Protein AF-A0A3D4YEH5-F1 (afdb_monomer)

Structure (mmCIF, N/CA/C/O backbone):
data_AF-A0A3D4YEH5-F1
#
_entry.id   AF-A0A3D4YEH5-F1
#
loop_
_atom_site.group_PDB
_atom_site.id
_atom_site.type_symbol
_atom_site.label_atom_id
_atom_site.label_alt_id
_atom_site.label_comp_id
_atom_site.label_asym_id
_atom_site.label_entity_id
_atom_site.label_seq_id
_atom_site.pdbx_PDB_ins_code
_atom_site.Cartn_x
_atom_site.Cartn_y
_atom_site.Cartn_z
_atom_site.occupancy
_atom_site.B_iso_or_equiv
_atom_site.auth_seq_id
_atom_site.auth_comp_id
_atom_site.auth_asym_id
_atom_site.auth_atom_id
_atom_site.pdbx_PDB_model_num
ATOM 1 N N . ARG A 1 1 ? -20.858 0.997 -14.321 1.00 49.03 1 ARG A N 1
ATOM 2 C CA . ARG A 1 1 ? -20.185 -0.091 -15.081 1.00 49.03 1 ARG A CA 1
ATOM 3 C C . ARG A 1 1 ? -19.427 0.372 -16.349 1.00 49.03 1 ARG A C 1
ATOM 5 O O . ARG A 1 1 ? -18.853 -0.476 -17.008 1.00 49.03 1 ARG A O 1
ATOM 12 N N . SER A 1 2 ? -19.334 1.675 -16.673 1.00 52.66 2 SER A N 1
ATOM 13 C CA . SER A 1 2 ? -18.785 2.151 -17.968 1.00 52.66 2 SER A CA 1
ATOM 14 C C . SER A 1 2 ? -17.309 2.621 -17.942 1.00 52.66 2 SER A C 1
ATOM 16 O O . SER A 1 2 ? -16.562 2.346 -18.875 1.00 52.66 2 SER A O 1
ATOM 18 N N . LYS A 1 3 ? -16.823 3.243 -16.856 1.00 37.41 3 LYS A N 1
ATOM 19 C CA . LYS A 1 3 ? -15.465 3.835 -16.835 1.00 37.41 3 LYS A CA 1
ATOM 20 C C . LYS A 1 3 ? -14.331 2.802 -16.775 1.00 37.41 3 LYS A C 1
ATOM 22 O O . LYS A 1 3 ? -13.405 2.871 -17.570 1.00 37.41 3 LYS A O 1
ATOM 27 N N . THR A 1 4 ? -14.437 1.803 -15.899 1.00 37.91 4 THR A N 1
ATOM 28 C CA . THR A 1 4 ? -13.394 0.780 -15.688 1.00 37.91 4 THR A CA 1
ATOM 29 C C . THR A 1 4 ? -13.179 -0.115 -16.911 1.00 37.91 4 THR A C 1
ATOM 31 O O . THR A 1 4 ? -12.054 -0.508 -17.200 1.00 37.91 4 THR A O 1
ATOM 34 N N . PHE A 1 5 ? -14.247 -0.412 -17.65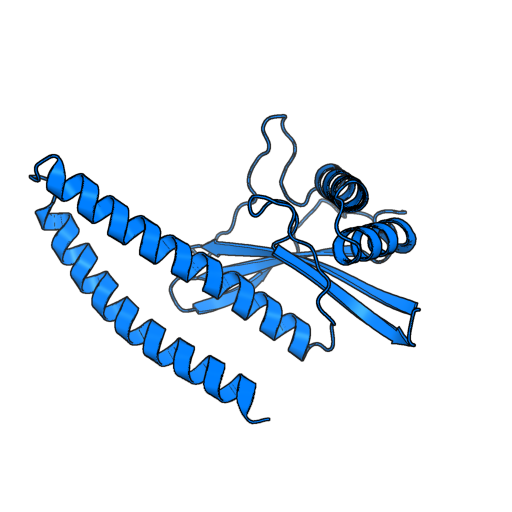8 1.00 35.16 5 PHE A N 1
ATOM 35 C CA . PHE A 1 5 ? -14.171 -1.240 -18.863 1.00 35.16 5 PHE A CA 1
ATOM 36 C C . PHE A 1 5 ? -13.429 -0.515 -19.995 1.00 35.16 5 PHE A C 1
ATOM 38 O O . PHE A 1 5 ? -12.584 -1.108 -20.662 1.00 35.16 5 PHE A O 1
ATOM 45 N N . ASN A 1 6 ? -13.662 0.794 -20.141 1.00 35.75 6 ASN A N 1
ATOM 46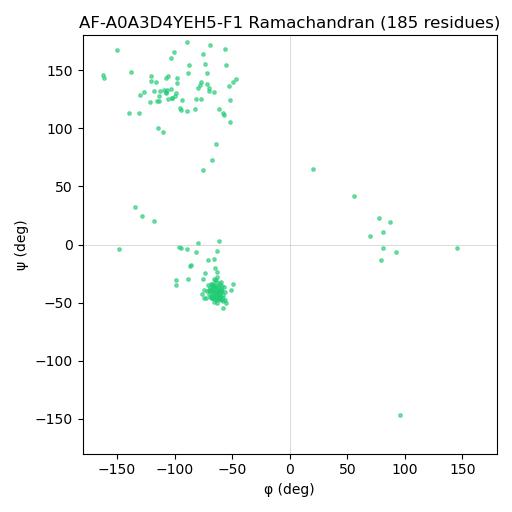 C CA . ASN A 1 6 ? -12.931 1.629 -21.095 1.00 35.75 6 ASN A CA 1
ATOM 47 C C . ASN A 1 6 ? -11.449 1.768 -20.723 1.00 35.75 6 ASN A C 1
ATOM 49 O O . ASN A 1 6 ? -10.597 1.714 -21.604 1.00 35.75 6 ASN A O 1
ATOM 53 N N . THR A 1 7 ? -11.113 1.859 -19.432 1.00 39.56 7 THR A N 1
ATOM 54 C CA . THR A 1 7 ? -9.711 1.860 -18.981 1.00 39.56 7 THR A CA 1
ATOM 55 C C . THR A 1 7 ? -8.994 0.560 -19.355 1.00 39.56 7 THR A C 1
ATOM 57 O O . THR A 1 7 ? -7.885 0.605 -19.877 1.00 39.56 7 THR A O 1
ATOM 60 N N . ILE A 1 8 ? -9.636 -0.597 -19.150 1.00 40.06 8 ILE A N 1
ATOM 61 C CA . ILE A 1 8 ? -9.060 -1.914 -19.473 1.00 40.06 8 ILE A CA 1
ATOM 62 C C . ILE A 1 8 ? -8.886 -2.086 -20.989 1.00 40.06 8 ILE A C 1
ATOM 64 O O . ILE A 1 8 ? -7.846 -2.566 -21.435 1.00 40.06 8 ILE A O 1
ATOM 68 N N . LYS A 1 9 ? -9.863 -1.650 -21.794 1.00 35.62 9 LYS A N 1
ATOM 69 C CA . LYS A 1 9 ? -9.790 -1.737 -23.261 1.00 35.62 9 LYS A CA 1
ATOM 70 C C . LYS A 1 9 ? -8.686 -0.840 -23.838 1.00 35.62 9 LYS A C 1
ATOM 72 O O . LYS A 1 9 ? -7.940 -1.277 -24.710 1.00 35.62 9 LYS A O 1
ATOM 77 N N . ASN A 1 10 ? -8.522 0.363 -23.285 1.00 41.12 10 ASN A N 1
ATOM 78 C CA . ASN A 1 10 ? -7.445 1.281 -23.665 1.00 41.12 10 ASN A CA 1
ATOM 79 C C . ASN A 1 10 ? -6.061 0.747 -23.263 1.00 41.12 10 ASN A C 1
ATOM 81 O O . ASN A 1 10 ? -5.103 0.908 -24.013 1.00 41.12 10 ASN A O 1
ATOM 85 N N . LEU A 1 11 ? -5.953 0.064 -22.118 1.00 40.66 11 LEU A N 1
ATOM 86 C CA . LEU A 1 11 ? -4.718 -0.613 -21.709 1.00 40.66 11 LEU A CA 1
ATOM 87 C C . LEU A 1 11 ? -4.361 -1.777 -22.648 1.00 40.66 11 LEU A C 1
ATOM 89 O O . LEU A 1 11 ? -3.181 -1.974 -22.921 1.00 40.66 11 LEU A O 1
ATOM 93 N N . HIS A 1 12 ? -5.356 -2.501 -23.175 1.00 37.31 12 HIS A N 1
ATOM 94 C CA . HIS A 1 12 ? -5.143 -3.611 -24.113 1.00 37.31 12 HIS A CA 1
ATOM 95 C C . HIS A 1 12 ? -4.603 -3.138 -25.473 1.00 37.31 12 HIS A C 1
ATOM 97 O O . HIS A 1 12 ? -3.610 -3.679 -25.942 1.00 37.31 12 HIS A O 1
ATOM 103 N N . HIS A 1 13 ? -5.180 -2.084 -26.066 1.00 36.62 13 HIS A N 1
ATOM 104 C CA . HIS A 1 13 ? -4.628 -1.480 -27.293 1.00 36.62 13 HIS A CA 1
ATOM 105 C C . HIS A 1 13 ? -3.205 -0.946 -27.074 1.00 36.62 13 HIS A C 1
ATOM 107 O O . HIS A 1 13 ? -2.315 -1.165 -27.888 1.00 36.62 13 HIS A O 1
ATOM 113 N N . CYS A 1 14 ? -2.954 -0.321 -25.920 1.00 40.03 14 CYS A N 1
ATOM 114 C CA . CYS A 1 14 ? -1.623 0.179 -25.584 1.00 40.03 14 CYS A CA 1
ATOM 115 C C . CYS A 1 14 ? -0.593 -0.962 -25.427 1.00 40.03 14 CYS A C 1
ATOM 117 O O . CYS A 1 14 ? 0.579 -0.785 -25.749 1.00 40.03 14 CYS A O 1
ATOM 119 N N . LEU A 1 15 ? -1.018 -2.147 -24.969 1.00 40.91 15 LEU A N 1
ATOM 120 C CA . LEU A 1 15 ? -0.179 -3.351 -24.885 1.00 40.91 15 LEU A CA 1
ATOM 121 C C . LEU A 1 15 ? 0.174 -3.930 -26.264 1.00 40.91 15 LEU A C 1
ATOM 123 O O . LEU A 1 15 ? 1.295 -4.410 -26.443 1.00 40.91 15 LEU A O 1
ATOM 127 N N . GLU A 1 16 ? -0.742 -3.882 -27.232 1.00 44.56 16 GLU A N 1
ATOM 128 C CA . GLU A 1 16 ? -0.479 -4.330 -28.607 1.00 44.56 16 GLU A CA 1
ATOM 129 C C . GLU A 1 16 ? 0.531 -3.414 -29.309 1.00 44.56 16 GLU A C 1
ATOM 131 O O . GLU A 1 16 ? 1.535 -3.903 -29.842 1.00 44.56 16 GLU A O 1
ATOM 136 N N . ASP A 1 17 ? 0.352 -2.095 -29.191 1.00 41.81 17 ASP A N 1
ATOM 137 C CA . ASP A 1 17 ? 1.290 -1.096 -29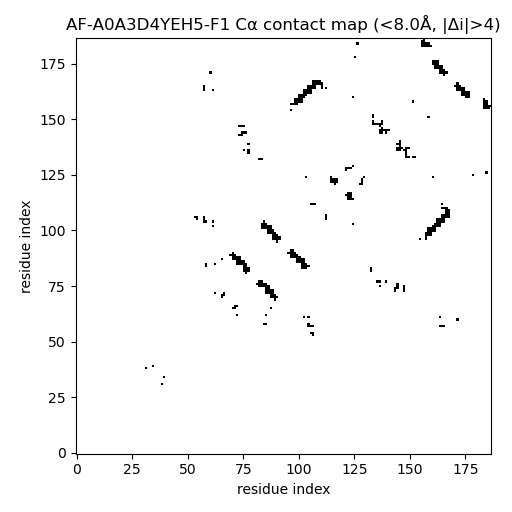.717 1.00 41.81 17 ASP A CA 1
ATOM 138 C C . ASP A 1 17 ? 2.693 -1.261 -29.111 1.00 41.81 17 ASP A C 1
ATOM 140 O O . ASP A 1 17 ? 3.709 -1.215 -29.810 1.00 41.81 17 ASP A O 1
ATOM 144 N N . LEU A 1 18 ? 2.771 -1.549 -27.808 1.00 45.41 18 LEU A N 1
ATOM 145 C CA . LEU A 1 18 ? 4.041 -1.739 -27.107 1.00 45.41 18 LEU A CA 1
ATOM 146 C C . LEU A 1 18 ? 4.713 -3.079 -27.389 1.00 45.41 18 LEU A C 1
ATOM 148 O O . LEU A 1 18 ? 5.940 -3.152 -27.365 1.00 45.41 18 LEU A O 1
ATOM 152 N N . ASN A 1 19 ? 3.958 -4.138 -27.675 1.00 50.06 19 ASN A N 1
ATOM 153 C CA . ASN A 1 19 ? 4.539 -5.392 -28.154 1.00 50.06 19 ASN A CA 1
ATOM 154 C C . ASN A 1 19 ? 5.119 -5.233 -29.563 1.00 50.06 19 ASN A C 1
ATOM 156 O O . ASN A 1 19 ? 6.164 -5.821 -29.869 1.00 50.06 19 ASN A O 1
ATOM 160 N N . CYS A 1 20 ? 4.491 -4.399 -30.393 1.00 45.69 20 CYS A N 1
ATOM 161 C CA . CYS A 1 20 ? 5.020 -4.018 -31.694 1.00 45.69 20 CYS A CA 1
ATOM 162 C C . CYS A 1 20 ? 6.311 -3.189 -31.543 1.00 45.69 20 CYS A C 1
ATOM 164 O O . CYS A 1 20 ? 7.331 -3.507 -32.163 1.00 45.69 20 CYS A O 1
ATOM 166 N N . ASP A 1 21 ? 6.329 -2.219 -30.624 1.00 47.69 21 ASP A N 1
ATOM 167 C CA . ASP A 1 21 ? 7.524 -1.431 -30.301 1.00 47.69 21 ASP A CA 1
ATOM 168 C C . ASP A 1 21 ? 8.631 -2.261 -29.641 1.00 47.69 21 ASP A C 1
ATOM 170 O O . ASP A 1 21 ? 9.804 -2.060 -29.938 1.00 47.69 21 ASP A O 1
ATOM 174 N N . ARG A 1 22 ? 8.305 -3.244 -28.797 1.00 46.03 22 ARG A N 1
ATOM 175 C CA . ARG A 1 22 ? 9.288 -4.145 -28.179 1.00 46.03 22 ARG A CA 1
ATOM 176 C C . ARG A 1 22 ? 10.006 -4.990 -29.227 1.00 46.03 22 ARG A C 1
ATOM 178 O O . ARG A 1 22 ? 11.228 -5.099 -29.164 1.00 46.03 22 ARG A O 1
ATOM 185 N N . LYS A 1 23 ? 9.286 -5.557 -30.203 1.00 49.88 23 LYS A N 1
ATOM 186 C CA . LYS A 1 23 ? 9.908 -6.283 -31.328 1.00 49.88 23 LYS A CA 1
ATOM 187 C C . LYS A 1 23 ? 10.808 -5.361 -32.154 1.00 49.88 23 LYS A C 1
ATOM 189 O O . LYS A 1 23 ? 11.907 -5.750 -32.534 1.00 49.88 23 LYS A O 1
ATOM 194 N N . ARG A 1 24 ? 10.376 -4.116 -32.357 1.00 48.75 24 ARG A N 1
ATOM 195 C CA . ARG A 1 24 ? 11.116 -3.092 -33.102 1.00 48.75 24 ARG A CA 1
ATOM 196 C C . ARG A 1 24 ? 12.356 -2.577 -32.357 1.00 48.75 24 ARG A C 1
ATOM 198 O O . ARG A 1 24 ? 13.368 -2.287 -32.985 1.00 48.75 24 ARG A O 1
ATOM 205 N N . VAL A 1 25 ? 12.296 -2.489 -31.030 1.00 43.78 25 VAL A N 1
ATOM 206 C CA . VAL A 1 25 ? 13.413 -2.101 -30.156 1.00 43.78 25 VAL A CA 1
ATOM 207 C C . VAL A 1 25 ? 14.406 -3.248 -29.999 1.00 43.78 25 VAL A C 1
ATOM 209 O O . VAL A 1 25 ? 15.598 -3.004 -30.112 1.00 43.78 25 VAL A O 1
ATOM 212 N N . LEU A 1 26 ? 13.956 -4.493 -29.821 1.00 43.78 26 LEU A N 1
ATOM 213 C CA . LEU A 1 26 ? 14.855 -5.654 -29.773 1.00 43.78 26 LEU A CA 1
ATOM 214 C C . LEU A 1 26 ? 15.590 -5.848 -31.107 1.00 43.78 26 LEU A C 1
ATOM 216 O O . LEU A 1 26 ? 16.804 -6.023 -31.094 1.00 43.78 26 LEU A O 1
ATOM 220 N N . GLY A 1 27 ? 14.901 -5.667 -32.241 1.00 44.38 27 GLY A N 1
ATOM 221 C CA . GLY A 1 27 ? 15.540 -5.638 -33.562 1.00 44.38 27 GLY A CA 1
ATOM 222 C C . GLY A 1 27 ? 16.498 -4.455 -33.778 1.00 44.38 27 GLY A C 1
ATOM 223 O O . GLY A 1 27 ? 17.369 -4.530 -34.634 1.00 44.38 27 GLY A O 1
ATOM 224 N N . ARG A 1 28 ? 16.385 -3.367 -32.998 1.00 39.66 28 ARG A N 1
ATOM 225 C CA . ARG A 1 28 ? 17.366 -2.261 -32.994 1.00 39.66 28 ARG A CA 1
ATOM 226 C C . ARG A 1 28 ? 18.516 -2.481 -32.016 1.00 39.66 28 ARG A C 1
ATOM 228 O O . ARG A 1 28 ? 19.609 -2.002 -32.281 1.00 39.66 28 ARG A O 1
ATOM 235 N N . ILE A 1 29 ? 18.309 -3.197 -30.911 1.00 41.03 29 ILE A N 1
ATOM 236 C CA . ILE A 1 29 ? 19.367 -3.465 -29.926 1.00 41.03 29 ILE A CA 1
ATOM 237 C C . ILE A 1 29 ? 20.451 -4.378 -30.520 1.00 41.03 29 ILE A C 1
ATOM 239 O O . ILE A 1 29 ? 21.626 -4.132 -30.259 1.00 41.03 29 ILE A O 1
ATOM 243 N N . GLU A 1 30 ? 20.101 -5.327 -31.397 1.00 41.09 30 GLU A N 1
ATOM 244 C CA . GLU A 1 30 ? 21.095 -6.095 -32.175 1.00 41.09 30 GLU A CA 1
ATOM 245 C C . GLU A 1 30 ? 21.927 -5.222 -33.132 1.00 41.09 30 GLU A C 1
ATOM 247 O O . GLU A 1 30 ? 23.068 -5.558 -33.432 1.00 41.09 30 GLU A O 1
ATOM 252 N N . VAL A 1 31 ? 21.412 -4.058 -33.545 1.00 42.06 31 VAL A N 1
ATOM 253 C CA . VAL A 1 31 ? 22.134 -3.080 -34.384 1.00 42.06 31 VAL A CA 1
ATOM 254 C C . VAL A 1 31 ? 22.980 -2.111 -33.536 1.00 42.06 31 VAL A C 1
ATOM 256 O O . VAL A 1 31 ? 23.917 -1.486 -34.032 1.00 42.06 31 VAL A O 1
ATOM 259 N N . CYS A 1 32 ? 22.703 -1.990 -32.233 1.00 38.97 32 CYS A N 1
ATOM 260 C CA . CYS A 1 32 ? 23.339 -1.006 -31.352 1.00 38.97 32 CYS A CA 1
ATOM 261 C C . CYS A 1 32 ? 24.633 -1.475 -30.670 1.00 38.97 32 CYS A C 1
ATOM 263 O O . CYS A 1 32 ? 25.292 -0.650 -30.031 1.00 38.97 32 CYS A O 1
ATOM 265 N N . THR A 1 33 ? 25.062 -2.729 -30.827 1.00 43.34 33 THR A N 1
ATOM 266 C CA . THR A 1 33 ? 26.366 -3.199 -30.312 1.00 43.34 33 THR A CA 1
ATOM 267 C C . THR A 1 33 ? 27.571 -2.495 -30.960 1.00 43.34 33 THR A C 1
ATOM 269 O O . THR A 1 33 ? 28.679 -2.623 -30.449 1.00 43.34 33 THR A O 1
ATOM 272 N N . ASN A 1 34 ? 27.342 -1.646 -31.977 1.00 47.81 34 ASN A N 1
ATOM 273 C CA . ASN A 1 34 ? 28.334 -0.780 -32.628 1.00 47.81 34 ASN A CA 1
ATOM 274 C C . ASN A 1 34 ? 28.058 0.744 -32.515 1.00 47.81 34 ASN A C 1
ATOM 276 O O . ASN A 1 34 ? 28.564 1.511 -33.330 1.00 47.81 34 ASN A O 1
ATOM 280 N N . THR A 1 35 ? 27.247 1.231 -31.561 1.00 50.19 35 THR A N 1
ATOM 281 C CA . THR A 1 35 ? 26.801 2.650 -31.570 1.00 50.19 35 THR A CA 1
ATOM 282 C C . THR A 1 35 ? 27.581 3.617 -30.665 1.00 50.19 35 THR A C 1
ATOM 284 O O . THR A 1 35 ? 27.993 3.291 -29.549 1.00 50.19 35 THR A O 1
ATOM 287 N N . THR A 1 36 ? 27.752 4.836 -31.189 1.00 56.06 36 THR A N 1
ATOM 288 C CA . THR A 1 36 ? 28.357 6.038 -30.591 1.00 56.06 36 THR A CA 1
ATOM 289 C C . THR A 1 36 ? 27.689 6.452 -29.266 1.00 56.06 36 THR A C 1
ATOM 291 O O . THR A 1 36 ? 26.620 5.953 -28.907 1.00 56.06 36 THR A O 1
ATOM 294 N N . GLN A 1 37 ? 28.305 7.379 -28.513 1.00 57.44 37 GLN A N 1
ATOM 295 C CA . GLN A 1 37 ? 27.753 7.914 -27.250 1.00 57.44 37 GLN A CA 1
ATOM 296 C C . GLN A 1 37 ? 26.284 8.371 -27.373 1.00 57.44 37 GLN A C 1
ATOM 298 O O . GLN A 1 37 ? 25.503 8.159 -26.442 1.00 57.44 37 GLN A O 1
ATOM 303 N N . ASP A 1 38 ? 25.885 8.896 -28.533 1.00 59.81 38 ASP A N 1
ATOM 304 C CA . ASP A 1 38 ? 24.519 9.362 -28.800 1.00 59.81 38 ASP A CA 1
ATOM 305 C C . ASP A 1 38 ? 23.498 8.217 -28.876 1.00 59.81 38 ASP A C 1
ATOM 307 O O . ASP A 1 38 ? 22.417 8.307 -28.286 1.00 59.81 38 ASP A O 1
ATOM 311 N N . GLY A 1 39 ? 23.861 7.084 -29.490 1.00 59.59 39 GLY A N 1
ATOM 312 C CA . GLY A 1 39 ? 22.998 5.897 -29.548 1.00 59.59 39 GLY A CA 1
ATOM 313 C C . GLY A 1 39 ? 22.716 5.306 -28.161 1.00 59.59 39 GLY A C 1
ATOM 314 O O . GLY A 1 39 ? 21.594 4.884 -27.866 1.00 59.59 39 GLY A O 1
ATOM 315 N N . ARG A 1 40 ? 23.701 5.363 -27.252 1.00 64.75 40 ARG A N 1
ATOM 316 C CA . ARG A 1 40 ? 23.524 4.950 -25.847 1.00 64.75 40 ARG A CA 1
ATOM 317 C C . ARG A 1 40 ? 22.565 5.874 -25.093 1.00 64.75 40 ARG A C 1
ATOM 319 O O . ARG A 1 40 ? 21.751 5.396 -24.299 1.00 64.75 40 ARG A O 1
ATOM 326 N N . ALA A 1 41 ? 22.632 7.183 -25.339 1.00 67.00 41 ALA A N 1
ATOM 327 C CA . ALA A 1 41 ? 21.752 8.158 -24.700 1.00 67.00 41 ALA A CA 1
ATOM 328 C C . ALA A 1 41 ? 20.287 7.991 -25.139 1.00 67.00 41 ALA A C 1
ATOM 330 O O . ALA A 1 41 ? 19.379 8.056 -24.304 1.00 67.00 41 ALA A O 1
ATOM 331 N N . GLU A 1 42 ? 20.039 7.726 -26.424 1.00 69.56 42 GLU A N 1
ATOM 332 C CA . GLU A 1 42 ? 18.692 7.449 -26.932 1.00 69.56 42 GLU A CA 1
ATOM 333 C C . GLU A 1 42 ? 18.129 6.129 -26.402 1.00 69.56 42 GLU A C 1
ATOM 335 O O . GLU A 1 42 ? 17.004 6.104 -25.889 1.00 69.56 42 GLU A O 1
ATOM 340 N N . ALA A 1 43 ? 18.918 5.050 -26.422 1.00 68.88 43 ALA A N 1
ATOM 341 C CA . ALA A 1 43 ? 18.518 3.767 -25.846 1.00 68.88 43 ALA A CA 1
ATOM 342 C C . ALA A 1 43 ? 18.131 3.907 -24.362 1.00 68.88 43 ALA A C 1
ATOM 344 O O . ALA A 1 43 ? 17.105 3.378 -23.924 1.00 68.88 43 ALA A O 1
ATOM 345 N N . LEU A 1 44 ? 18.884 4.705 -23.595 1.00 70.25 44 LEU A N 1
ATOM 346 C CA . LEU A 1 44 ? 18.577 4.987 -22.193 1.00 70.25 44 LEU A CA 1
ATOM 347 C C . LEU A 1 44 ? 17.264 5.770 -22.017 1.00 70.25 44 LEU A C 1
ATOM 349 O O . LEU A 1 44 ? 16.511 5.493 -21.079 1.00 70.25 44 LEU A O 1
ATOM 353 N N . LYS A 1 45 ? 16.955 6.731 -22.901 1.00 73.50 45 LYS A N 1
ATOM 354 C CA . LYS A 1 45 ? 15.661 7.444 -22.891 1.00 73.50 45 LYS A CA 1
ATOM 355 C C . LYS A 1 45 ? 14.500 6.479 -23.143 1.00 73.50 45 LYS A C 1
ATOM 357 O O . LYS A 1 45 ? 13.519 6.505 -22.396 1.00 73.50 45 LYS A O 1
ATOM 362 N N . HIS A 1 46 ? 14.622 5.607 -24.145 1.00 72.75 46 HIS A N 1
ATOM 363 C CA . HIS A 1 46 ? 13.606 4.599 -24.457 1.00 72.75 46 HIS A CA 1
ATOM 364 C C . HIS A 1 46 ? 13.394 3.623 -23.297 1.00 72.75 46 HIS A C 1
ATOM 366 O O . HIS A 1 46 ? 12.253 3.402 -22.886 1.00 72.75 46 HIS A O 1
ATOM 372 N N . TYR A 1 47 ? 14.480 3.121 -22.708 1.00 74.75 47 TYR A N 1
ATOM 373 C CA . TYR A 1 47 ? 14.427 2.252 -21.536 1.00 74.75 47 TYR A CA 1
ATOM 374 C C . TYR A 1 47 ? 13.713 2.919 -20.349 1.00 74.75 47 TYR A C 1
ATOM 376 O O . TYR A 1 47 ? 12.785 2.346 -19.778 1.00 74.75 47 TYR A O 1
ATOM 384 N N . LYS A 1 48 ? 14.072 4.167 -20.007 1.00 73.94 48 LYS A N 1
ATOM 385 C CA . LYS A 1 48 ? 13.415 4.924 -18.923 1.00 73.94 48 LYS A CA 1
ATOM 386 C C . LYS A 1 48 ? 11.915 5.115 -19.176 1.00 73.94 48 LYS A C 1
ATOM 388 O O . LYS A 1 48 ? 11.123 4.993 -18.241 1.00 73.94 48 LYS A O 1
ATOM 393 N N . LYS A 1 49 ? 11.517 5.385 -20.426 1.00 75.44 49 LYS A N 1
ATOM 394 C CA . LYS A 1 49 ? 10.105 5.521 -20.821 1.00 75.44 49 LYS A CA 1
ATOM 395 C C . LYS A 1 49 ? 9.340 4.206 -20.642 1.00 75.44 49 LYS A C 1
ATOM 397 O O . LYS A 1 49 ? 8.274 4.217 -20.032 1.00 75.44 49 LYS A O 1
ATOM 402 N N . GLN A 1 50 ? 9.897 3.089 -21.114 1.00 73.25 50 GLN A N 1
ATOM 403 C CA . GLN A 1 50 ? 9.292 1.762 -20.948 1.00 73.25 50 GLN A CA 1
ATOM 404 C C . GLN A 1 50 ? 9.171 1.379 -19.470 1.00 73.25 50 GLN A C 1
ATOM 406 O O . GLN A 1 50 ? 8.102 0.969 -19.027 1.00 73.25 50 GLN A O 1
ATOM 411 N N . LYS A 1 51 ? 10.224 1.598 -18.673 1.00 75.31 51 LYS A N 1
ATOM 412 C CA . LYS A 1 51 ? 10.195 1.334 -17.229 1.00 75.31 51 LYS A CA 1
ATOM 413 C C . LYS A 1 51 ? 9.066 2.097 -16.530 1.00 75.31 51 LYS A C 1
ATOM 415 O O . LYS A 1 51 ? 8.304 1.498 -15.779 1.00 75.31 51 LYS A O 1
ATOM 420 N N . LYS A 1 52 ? 8.919 3.399 -16.812 1.00 78.25 52 LYS A N 1
ATOM 421 C CA . LYS A 1 52 ? 7.845 4.229 -16.238 1.00 78.25 52 LYS A CA 1
ATOM 422 C C . LYS A 1 52 ? 6.453 3.697 -16.595 1.00 78.25 52 LYS A C 1
ATOM 424 O O . LYS A 1 52 ? 5.552 3.745 -15.765 1.00 78.25 52 LYS A O 1
ATOM 429 N N . PHE A 1 53 ? 6.280 3.196 -17.816 1.00 78.56 53 PHE A N 1
ATOM 430 C CA . PHE A 1 53 ? 5.022 2.607 -18.257 1.00 78.56 53 PHE A CA 1
ATOM 431 C C . PHE A 1 53 ? 4.680 1.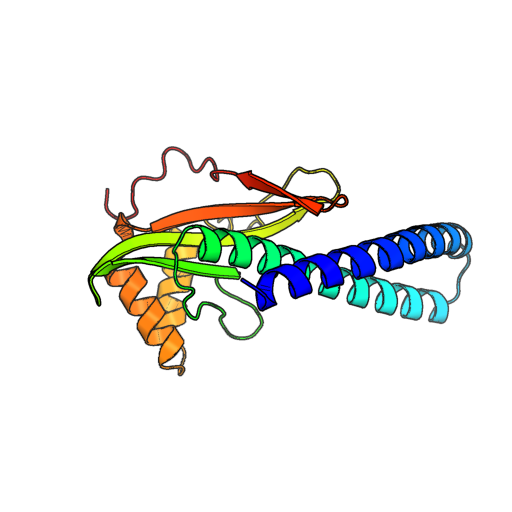325 -17.485 1.00 78.56 53 PHE A C 1
ATOM 433 O O . PHE A 1 53 ? 3.581 1.217 -16.944 1.00 78.56 53 PHE A O 1
ATOM 440 N N . TYR A 1 54 ? 5.626 0.389 -17.367 1.00 77.75 54 TYR A N 1
ATOM 441 C CA . TYR A 1 54 ? 5.411 -0.845 -16.604 1.00 77.75 54 TYR A CA 1
ATOM 442 C C . TYR A 1 54 ? 5.175 -0.577 -15.112 1.00 77.75 54 TYR A C 1
ATOM 444 O O . TYR A 1 54 ? 4.311 -1.212 -14.506 1.00 77.75 54 TYR A O 1
ATOM 452 N N . ASP A 1 55 ? 5.882 0.402 -14.536 1.00 77.44 55 ASP A N 1
ATOM 453 C CA . ASP A 1 55 ? 5.669 0.837 -13.153 1.00 77.44 55 ASP A CA 1
ATOM 454 C C . ASP A 1 55 ? 4.257 1.413 -12.932 1.00 77.44 55 ASP A C 1
ATOM 456 O O . ASP A 1 55 ? 3.645 1.152 -11.901 1.00 77.44 55 ASP A O 1
ATOM 460 N N . ALA A 1 56 ? 3.695 2.135 -13.905 1.00 81.00 56 ALA A N 1
ATOM 461 C CA . ALA A 1 56 ? 2.316 2.615 -13.820 1.00 81.00 56 ALA A CA 1
ATOM 462 C C . ALA A 1 56 ? 1.290 1.479 -13.984 1.00 81.00 56 ALA A C 1
ATOM 464 O O . ALA A 1 56 ? 0.282 1.438 -13.278 1.00 81.00 56 ALA A O 1
ATOM 465 N N . GLN A 1 57 ? 1.538 0.537 -14.901 1.00 82.19 57 GLN A N 1
ATOM 466 C CA . GLN A 1 57 ? 0.620 -0.575 -15.151 1.00 82.19 57 GLN A CA 1
ATOM 467 C C . GLN A 1 57 ? 0.483 -1.512 -13.951 1.00 82.19 57 GLN A C 1
ATOM 469 O O . GLN A 1 57 ? -0.638 -1.863 -13.580 1.00 82.19 57 GLN A O 1
ATOM 474 N N . LYS A 1 58 ? 1.604 -1.913 -13.339 1.00 81.88 58 LYS A N 1
ATOM 475 C CA . LYS A 1 58 ? 1.591 -2.843 -12.201 1.00 81.88 58 LYS A CA 1
ATOM 476 C C . LYS A 1 58 ? 0.750 -2.295 -11.039 1.00 81.88 58 LYS A C 1
ATOM 478 O O . LYS A 1 58 ? -0.073 -3.028 -10.497 1.00 81.88 58 LYS A O 1
ATOM 483 N N . GLU A 1 59 ? 0.886 -1.005 -10.718 1.00 84.81 59 GLU A N 1
ATOM 484 C CA . GLU A 1 59 ? 0.132 -0.358 -9.638 1.00 84.81 59 GLU A CA 1
ATOM 485 C C . GLU A 1 59 ? -1.357 -0.254 -9.986 1.00 84.81 59 GLU A C 1
ATOM 487 O O . GLU A 1 59 ? -2.205 -0.603 -9.167 1.00 84.81 59 GLU A O 1
ATOM 492 N N . ALA A 1 60 ? -1.686 0.142 -11.221 1.00 87.38 60 ALA A N 1
ATOM 493 C CA . ALA A 1 60 ? -3.071 0.280 -11.670 1.00 87.38 60 ALA A CA 1
ATOM 494 C C . ALA A 1 60 ? -3.836 -1.056 -11.659 1.00 87.38 60 ALA A C 1
ATOM 496 O O . ALA A 1 60 ? -5.008 -1.109 -11.281 1.00 87.38 60 ALA A O 1
ATOM 497 N N . VAL A 1 61 ? -3.185 -2.150 -12.061 1.00 85.62 61 VAL A N 1
ATOM 498 C CA . VAL A 1 61 ? -3.784 -3.494 -12.050 1.00 85.62 61 VAL A CA 1
ATOM 499 C C . VAL A 1 61 ? -3.976 -4.005 -10.618 1.00 85.62 61 VAL A C 1
ATOM 501 O O . VAL A 1 61 ? -5.022 -4.594 -10.309 1.00 85.62 61 VAL A O 1
ATOM 504 N N . GLY A 1 62 ? -3.006 -3.735 -9.738 1.00 85.81 62 GLY A N 1
ATOM 505 C CA . GLY A 1 62 ? -3.109 -4.004 -8.306 1.00 85.81 62 GLY A CA 1
ATOM 506 C C . GLY A 1 62 ? -4.305 -3.277 -7.690 1.00 85.81 62 GLY A C 1
ATOM 507 O O . GLY A 1 62 ? -5.215 -3.907 -7.151 1.00 85.81 62 GLY A O 1
ATOM 508 N N . GLU A 1 63 ? -4.360 -1.960 -7.876 1.00 91.31 63 GLU A N 1
ATOM 509 C CA . GLU A 1 63 ? -5.441 -1.097 -7.398 1.00 91.31 63 GLU A CA 1
ATOM 510 C C . GLU A 1 63 ? -6.810 -1.554 -7.899 1.00 91.31 63 GLU A C 1
ATOM 512 O O . GLU A 1 63 ? -7.728 -1.764 -7.106 1.00 91.31 63 GLU A O 1
ATOM 517 N N . ALA A 1 64 ? -6.951 -1.794 -9.204 1.00 87.50 64 ALA A N 1
ATOM 518 C CA . ALA A 1 64 ? -8.222 -2.213 -9.781 1.00 87.50 64 ALA A CA 1
ATOM 519 C C . ALA A 1 64 ? -8.737 -3.529 -9.173 1.00 87.50 64 ALA A C 1
ATOM 521 O O . ALA A 1 64 ? -9.948 -3.723 -9.060 1.00 87.50 64 ALA A O 1
ATOM 522 N N . THR A 1 65 ? -7.841 -4.435 -8.777 1.00 88.31 65 THR A N 1
ATOM 523 C CA . THR A 1 65 ? -8.211 -5.689 -8.106 1.00 88.31 65 THR A CA 1
ATOM 524 C C . THR A 1 65 ? -8.743 -5.434 -6.700 1.00 88.31 65 THR A C 1
ATOM 526 O O . THR A 1 65 ? -9.804 -5.952 -6.351 1.00 88.31 65 THR A O 1
ATOM 529 N N . MET A 1 66 ? -8.069 -4.579 -5.932 1.00 91.81 66 MET A N 1
ATOM 530 C CA . MET A 1 66 ? -8.471 -4.219 -4.570 1.00 91.81 66 MET A CA 1
ATOM 531 C C . MET A 1 66 ? -9.810 -3.481 -4.542 1.00 91.81 66 MET A C 1
ATOM 533 O O . MET A 1 66 ? -10.702 -3.834 -3.770 1.00 91.81 66 MET A O 1
ATOM 537 N N . LEU A 1 67 ? -9.996 -2.517 -5.447 1.00 91.44 67 LEU A N 1
ATOM 538 C CA . LEU A 1 67 ? -11.250 -1.772 -5.564 1.00 91.44 67 LEU A CA 1
ATOM 539 C C . LEU A 1 67 ? -12.423 -2.693 -5.937 1.00 91.44 67 LEU A C 1
ATOM 541 O O . LEU A 1 67 ? -13.507 -2.577 -5.368 1.00 91.44 67 LEU A O 1
ATOM 545 N N . ARG A 1 68 ? -12.217 -3.660 -6.845 1.00 88.25 68 ARG A N 1
ATOM 546 C CA . ARG A 1 68 ? -13.246 -4.668 -7.175 1.00 88.25 68 ARG A CA 1
ATOM 547 C C . ARG A 1 68 ? -13.595 -5.572 -5.993 1.00 88.25 68 ARG A C 1
ATOM 549 O O . ARG A 1 68 ? -14.734 -6.015 -5.904 1.00 88.25 68 ARG A O 1
ATOM 556 N N . ALA A 1 69 ? -12.643 -5.831 -5.099 1.00 88.62 69 ALA A N 1
ATOM 557 C CA . ALA A 1 69 ? -12.851 -6.622 -3.887 1.00 88.62 69 ALA A CA 1
ATOM 558 C C . ALA A 1 69 ? -13.524 -5.834 -2.738 1.00 88.62 69 ALA A C 1
ATOM 560 O O . ALA A 1 69 ? -13.752 -6.389 -1.657 1.00 88.62 69 ALA A O 1
ATOM 561 N N . GLY A 1 70 ? -13.867 -4.560 -2.971 1.00 91.31 70 GLY A N 1
ATOM 562 C CA . GLY A 1 70 ? -14.581 -3.707 -2.020 1.00 91.31 70 GLY A CA 1
ATOM 563 C C . GLY A 1 70 ? -13.680 -2.961 -1.037 1.00 91.31 70 GLY A C 1
ATOM 564 O O . GLY A 1 70 ? -14.161 -2.529 0.006 1.00 91.31 70 GLY A O 1
ATOM 565 N N . TYR A 1 71 ? -12.389 -2.824 -1.342 1.00 96.31 71 TYR A N 1
ATOM 566 C CA . TYR A 1 71 ? -11.477 -2.008 -0.544 1.00 96.31 71 TYR A CA 1
ATOM 567 C C . TYR A 1 71 ? -11.489 -0.552 -1.009 1.00 96.31 71 TYR A C 1
ATOM 569 O O . TYR A 1 71 ? -11.730 -0.252 -2.179 1.00 96.31 71 TYR A O 1
ATOM 577 N N . VAL A 1 72 ? -11.146 0.345 -0.091 1.00 96.56 72 VAL A N 1
ATOM 578 C CA . VAL A 1 72 ? -10.892 1.764 -0.341 1.00 96.56 72 VAL A CA 1
ATOM 579 C C . VAL A 1 72 ? -9.390 2.011 -0.258 1.00 96.56 72 VAL A C 1
ATOM 581 O O . VAL A 1 72 ? -8.741 1.553 0.681 1.00 96.56 72 VAL A O 1
ATOM 584 N N . LYS A 1 73 ? -8.832 2.727 -1.236 1.00 96.75 73 LYS A N 1
ATOM 585 C CA . LYS A 1 73 ? -7.418 3.116 -1.243 1.00 96.75 73 LYS A CA 1
ATOM 586 C C . LYS A 1 73 ? -7.190 4.327 -0.334 1.00 96.75 73 LYS A C 1
ATOM 588 O O . LYS A 1 73 ? -7.948 5.292 -0.407 1.00 96.75 73 LYS A O 1
ATOM 593 N N . LEU A 1 74 ? -6.141 4.277 0.482 1.00 96.50 74 LEU A N 1
ATOM 594 C CA . LEU A 1 74 ? -5.641 5.407 1.265 1.00 96.50 74 LEU A CA 1
ATOM 595 C C . LEU A 1 74 ? -4.385 6.003 0.623 1.00 96.50 74 LEU A C 1
ATOM 597 O O . LEU A 1 74 ? -3.708 5.349 -0.173 1.00 96.50 74 LEU A O 1
ATOM 601 N N . GLU A 1 75 ? -4.067 7.242 0.996 1.00 95.50 75 GLU A N 1
ATOM 602 C CA . GLU A 1 75 ? -2.784 7.852 0.652 1.00 95.50 75 GLU A CA 1
ATOM 603 C C . GLU A 1 75 ? -1.649 7.107 1.369 1.00 95.50 75 GLU A C 1
ATOM 605 O O . GLU A 1 75 ? -1.730 6.832 2.567 1.00 95.50 75 GLU A O 1
ATOM 610 N N . SER A 1 76 ? -0.603 6.745 0.628 1.00 94.06 76 SER A N 1
ATOM 611 C CA . SER A 1 76 ? 0.447 5.843 1.122 1.00 94.06 76 SER A CA 1
ATOM 612 C C . SER A 1 76 ? 1.835 6.111 0.553 1.00 94.06 76 SER A C 1
ATOM 614 O O . SER A 1 76 ? 2.799 5.445 0.951 1.00 94.06 76 SER A O 1
ATOM 616 N N . LYS A 1 77 ? 1.959 7.065 -0.380 1.00 92.00 77 LYS A N 1
ATOM 617 C CA . LYS A 1 77 ? 3.231 7.377 -1.028 1.00 92.00 77 LYS A CA 1
ATOM 618 C C . LYS A 1 77 ? 3.929 8.521 -0.305 1.00 92.00 77 LYS A C 1
ATOM 620 O O . LYS A 1 77 ? 3.483 9.662 -0.299 1.00 92.00 77 LYS A O 1
ATOM 625 N N . LEU A 1 78 ? 5.086 8.213 0.266 1.00 90.12 78 LEU A N 1
ATOM 626 C CA . LEU A 1 78 ? 6.024 9.197 0.786 1.00 90.12 78 LEU A CA 1
ATOM 627 C C . LEU A 1 78 ? 6.736 9.921 -0.386 1.00 90.12 78 LEU A C 1
ATOM 629 O O . LEU A 1 78 ? 6.905 9.350 -1.474 1.00 90.12 78 LEU A O 1
ATOM 633 N N . PRO A 1 79 ? 7.228 11.156 -0.173 1.00 87.81 79 PRO A N 1
ATOM 634 C CA . PRO A 1 79 ? 8.003 11.916 -1.14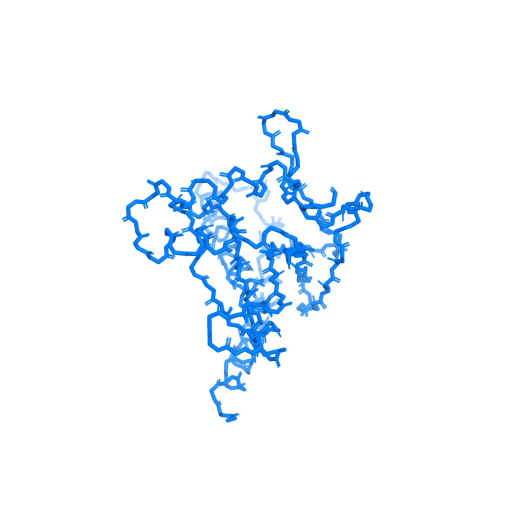2 1.00 87.81 79 PRO A CA 1
ATOM 635 C C . PRO A 1 79 ? 9.154 11.115 -1.751 1.00 87.81 79 PRO A C 1
ATOM 637 O O . PRO A 1 79 ? 9.861 10.360 -1.077 1.00 87.81 79 PRO A O 1
ATOM 640 N N . GLY A 1 80 ? 9.349 11.304 -3.056 1.00 82.06 80 GLY A N 1
ATOM 641 C CA . GLY A 1 80 ? 10.328 10.547 -3.834 1.00 82.06 80 GLY A CA 1
ATOM 642 C C . GLY A 1 80 ? 9.874 9.131 -4.200 1.00 82.06 80 GLY A C 1
ATOM 643 O O . GLY A 1 80 ? 10.731 8.288 -4.449 1.00 82.06 80 GLY A O 1
ATOM 644 N N . ASN A 1 81 ? 8.557 8.872 -4.230 1.00 73.69 81 ASN A N 1
ATOM 645 C CA . ASN A 1 81 ? 7.967 7.557 -4.518 1.00 73.69 81 ASN A CA 1
ATOM 646 C C . ASN A 1 81 ? 8.497 6.470 -3.566 1.00 73.69 81 ASN A C 1
ATOM 648 O O . ASN A 1 81 ? 8.858 5.370 -3.981 1.00 73.69 81 ASN A O 1
ATOM 652 N N . LYS A 1 82 ? 8.606 6.838 -2.286 1.00 79.88 82 LYS A N 1
ATOM 653 C CA . LYS A 1 82 ? 8.982 5.955 -1.177 1.00 79.88 82 LYS A CA 1
ATOM 654 C C . LYS A 1 82 ? 7.700 5.540 -0.441 1.00 79.88 82 LYS A C 1
ATOM 656 O O . LYS A 1 82 ? 6.669 6.176 -0.608 1.00 79.88 82 LYS A O 1
ATOM 661 N N . GLY A 1 83 ? 7.752 4.518 0.406 1.00 86.62 83 GLY A N 1
ATOM 662 C CA . GLY A 1 83 ? 6.565 4.047 1.136 1.00 86.62 83 GLY A CA 1
ATOM 663 C C . GLY A 1 83 ? 5.893 2.877 0.428 1.00 86.62 83 GLY A C 1
ATOM 664 O O . GLY A 1 83 ? 6.594 2.058 -0.163 1.00 86.62 83 GLY A O 1
ATOM 665 N N . PHE A 1 84 ? 4.569 2.784 0.524 1.00 93.06 84 PHE A N 1
ATOM 666 C CA . PHE A 1 84 ? 3.812 1.657 -0.018 1.00 93.06 84 PHE A CA 1
ATOM 667 C C . PHE A 1 84 ? 3.217 2.003 -1.383 1.00 93.06 84 PHE A C 1
ATOM 669 O O . PHE A 1 84 ? 2.649 3.087 -1.549 1.00 93.06 84 PHE A O 1
ATOM 676 N N . ASP A 1 85 ? 3.263 1.061 -2.330 1.00 91.81 85 ASP A N 1
ATOM 677 C CA . ASP A 1 85 ? 2.596 1.230 -3.628 1.00 91.81 85 ASP A CA 1
ATOM 678 C C . ASP A 1 85 ? 1.075 1.395 -3.465 1.00 91.81 85 ASP A C 1
ATOM 680 O O . ASP A 1 85 ? 0.444 2.158 -4.203 1.00 91.81 85 ASP A O 1
ATOM 684 N N . GLY A 1 86 ? 0.482 0.735 -2.465 1.00 94.00 86 GLY A N 1
ATOM 685 C CA . GLY A 1 86 ? -0.877 1.038 -2.032 1.00 94.00 86 GLY A CA 1
ATOM 686 C C . GLY A 1 86 ? -1.230 0.503 -0.648 1.00 94.00 86 GLY A C 1
ATOM 687 O O . GLY A 1 86 ? -0.813 -0.587 -0.256 1.00 94.00 86 GLY A O 1
ATOM 688 N N . VAL A 1 87 ? -2.058 1.268 0.060 1.00 97.12 87 VAL A N 1
ATOM 689 C CA . VAL A 1 87 ? -2.727 0.869 1.302 1.00 97.12 87 VAL A CA 1
ATOM 690 C C . VAL A 1 87 ? -4.221 0.799 1.031 1.00 97.12 87 VAL A C 1
ATOM 692 O O . VAL A 1 87 ? -4.808 1.751 0.516 1.00 97.12 87 VAL A O 1
ATOM 695 N N . TYR A 1 88 ? -4.836 -0.327 1.372 1.00 97.25 88 TYR A N 1
ATOM 696 C CA . TYR A 1 88 ? -6.232 -0.606 1.070 1.00 97.25 88 TYR A CA 1
ATOM 697 C C . TYR A 1 88 ? -6.963 -1.068 2.321 1.00 97.25 88 TYR A C 1
ATOM 699 O O . TYR A 1 88 ? -6.531 -2.015 2.972 1.00 97.25 88 TYR A O 1
ATOM 707 N N . VAL A 1 89 ? -8.093 -0.438 2.625 1.00 97.56 89 VAL A N 1
ATOM 708 C CA . VAL A 1 89 ? -8.893 -0.738 3.816 1.00 97.56 89 VAL A CA 1
ATOM 709 C C . VAL A 1 89 ? -10.269 -1.227 3.405 1.00 97.56 89 VAL A C 1
ATOM 711 O O . VAL A 1 89 ? -10.933 -0.616 2.564 1.00 97.56 89 VAL A O 1
ATOM 714 N N . LYS A 1 90 ? -10.705 -2.330 4.007 1.00 96.69 90 LYS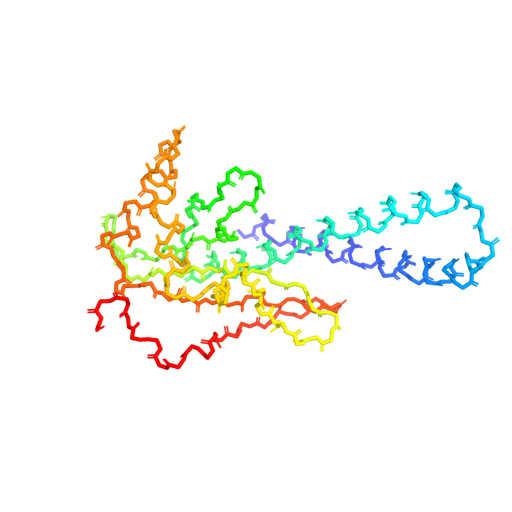 A N 1
ATOM 715 C CA . LYS A 1 90 ? -12.094 -2.771 3.968 1.00 96.69 90 LYS A CA 1
ATOM 716 C C . LYS A 1 90 ? -12.765 -2.348 5.263 1.00 96.69 90 LYS A C 1
ATOM 718 O O . LYS A 1 90 ? -12.238 -2.594 6.343 1.00 96.69 90 LYS A O 1
ATOM 723 N N . TRP A 1 91 ? -13.918 -1.710 5.145 1.00 95.81 91 TRP A N 1
ATOM 724 C CA . TRP A 1 91 ? -14.660 -1.168 6.277 1.00 95.81 91 TRP A CA 1
ATOM 725 C C . TRP A 1 91 ? -15.840 -2.076 6.596 1.00 95.81 91 TRP A C 1
ATOM 727 O O . TRP A 1 91 ? -16.569 -2.466 5.685 1.00 95.81 91 TRP A O 1
ATOM 737 N N . GLU A 1 92 ? -16.042 -2.393 7.871 1.00 93.44 92 GLU A N 1
ATOM 738 C CA . GLU A 1 92 ? -17.295 -3.011 8.321 1.00 93.44 92 GLU A CA 1
ATOM 739 C C . GLU A 1 92 ? -18.409 -1.957 8.349 1.00 93.44 92 GLU A C 1
ATOM 741 O O . GLU A 1 92 ? -19.507 -2.154 7.834 1.00 93.44 92 GLU A O 1
ATOM 746 N N . LYS A 1 93 ? -18.077 -0.794 8.911 1.00 93.75 93 LYS A N 1
ATOM 747 C CA . LYS A 1 93 ? -18.899 0.415 8.967 1.00 93.75 93 LYS A CA 1
ATOM 748 C C . LYS A 1 93 ? -17.980 1.644 8.989 1.00 93.75 93 LYS A C 1
ATOM 750 O O . LYS A 1 93 ? -16.771 1.482 9.180 1.00 93.75 93 LYS A O 1
ATOM 755 N N . PRO A 1 94 ? -18.500 2.871 8.792 1.00 90.94 94 PRO A N 1
ATOM 756 C CA . PRO A 1 94 ? -17.671 4.073 8.816 1.00 90.94 94 PRO A CA 1
ATOM 757 C C . PRO A 1 94 ? -16.814 4.146 10.086 1.00 90.94 94 PRO A C 1
ATOM 759 O O . PRO A 1 94 ? -17.335 4.058 11.195 1.00 90.94 94 PRO A O 1
ATOM 762 N N . GLY A 1 95 ? -15.497 4.269 9.911 1.00 90.06 95 GLY A N 1
ATOM 763 C CA . GLY A 1 95 ? -14.534 4.364 11.011 1.00 90.06 95 GLY A CA 1
ATOM 764 C C . GLY A 1 95 ? -14.131 3.039 11.669 1.00 90.06 95 GLY A C 1
ATOM 765 O O . GLY A 1 95 ? -13.251 3.066 12.520 1.00 90.06 95 GLY A O 1
ATOM 766 N N . VAL A 1 96 ? -14.704 1.893 11.276 1.00 94.69 96 VAL A N 1
ATOM 767 C CA . VAL A 1 96 ? -14.324 0.572 11.812 1.00 94.69 96 VAL A CA 1
ATOM 768 C C . VAL A 1 96 ? -13.696 -0.279 10.705 1.00 94.69 96 VAL A C 1
ATOM 770 O O . VAL A 1 96 ? -14.423 -0.811 9.852 1.00 94.69 96 VAL A O 1
ATOM 773 N N . PRO A 1 97 ? -12.354 -0.369 10.654 1.00 95.62 97 PRO A N 1
ATOM 774 C CA . PRO A 1 97 ? -11.670 -1.205 9.680 1.00 95.62 97 PRO A CA 1
ATOM 775 C C . PRO A 1 97 ? -11.886 -2.687 10.014 1.00 95.62 97 PRO A C 1
ATOM 777 O O . PRO A 1 97 ? -11.766 -3.103 11.160 1.00 95.62 97 PRO A O 1
ATOM 780 N N . ALA A 1 98 ? -12.206 -3.479 8.995 1.00 93.94 98 ALA A N 1
ATOM 781 C CA . ALA A 1 98 ? -12.369 -4.930 9.091 1.00 93.94 98 ALA A CA 1
ATOM 782 C C . ALA A 1 98 ? -11.122 -5.689 8.613 1.00 93.94 98 ALA A C 1
ATOM 784 O O . ALA A 1 98 ? -10.858 -6.801 9.054 1.00 93.94 98 ALA A O 1
ATOM 785 N N . ASP A 1 99 ? -10.385 -5.114 7.660 1.00 94.44 99 ASP A N 1
ATOM 786 C CA . ASP A 1 99 ? -9.169 -5.698 7.092 1.00 94.44 99 ASP A CA 1
ATOM 787 C C . ASP A 1 99 ? -8.349 -4.604 6.406 1.00 94.44 99 ASP A C 1
ATOM 789 O O . ASP A 1 99 ? -8.905 -3.699 5.770 1.00 94.44 99 ASP A O 1
ATOM 793 N N . ILE A 1 100 ? -7.027 -4.706 6.504 1.00 95.88 100 ILE A N 1
ATOM 794 C CA . ILE A 1 100 ? -6.091 -3.775 5.882 1.00 95.88 100 ILE A CA 1
ATOM 795 C C . ILE A 1 100 ? -5.105 -4.577 5.040 1.00 95.88 100 ILE A C 1
ATOM 797 O O . ILE A 1 100 ? -4.504 -5.542 5.503 1.00 95.88 100 ILE A O 1
ATOM 801 N N . ILE A 1 101 ? -4.898 -4.166 3.792 1.00 94.12 101 ILE A N 1
ATOM 802 C CA . ILE A 1 101 ? -3.889 -4.759 2.919 1.00 94.12 101 ILE A CA 1
ATOM 803 C C . ILE A 1 101 ? -2.904 -3.686 2.471 1.00 94.12 101 ILE A C 1
ATOM 805 O O . ILE A 1 101 ? -3.274 -2.718 1.805 1.00 94.12 101 ILE A O 1
ATOM 809 N N . ILE A 1 102 ? -1.630 -3.921 2.770 1.00 94.50 102 ILE A N 1
ATOM 810 C CA . ILE A 1 102 ? -0.505 -3.196 2.184 1.00 94.50 102 ILE A CA 1
ATOM 811 C C . ILE A 1 102 ? -0.020 -3.988 0.972 1.00 94.50 102 ILE A C 1
ATOM 813 O O . ILE A 1 102 ? 0.299 -5.179 1.078 1.00 94.50 102 ILE A O 1
ATOM 817 N N . VAL A 1 103 ? 0.014 -3.327 -0.183 1.00 90.94 103 VAL A N 1
ATOM 818 C CA . VAL A 1 103 ? 0.413 -3.919 -1.459 1.00 90.94 103 VAL A CA 1
ATOM 819 C C . VAL A 1 103 ? 1.721 -3.307 -1.929 1.00 90.94 103 VAL A C 1
ATOM 821 O O . VAL A 1 103 ? 1.850 -2.088 -2.005 1.00 90.94 103 VAL A O 1
ATOM 824 N N . GLU A 1 104 ? 2.643 -4.177 -2.324 1.00 89.19 104 GLU A N 1
ATOM 825 C CA . GLU A 1 104 ? 3.792 -3.841 -3.161 1.00 89.19 104 GLU A CA 1
ATOM 826 C C . GLU A 1 104 ? 3.561 -4.417 -4.564 1.00 89.19 104 GLU A C 1
ATOM 828 O O . GLU A 1 104 ? 3.222 -5.593 -4.713 1.00 89.19 104 GLU A O 1
ATOM 833 N N . SER A 1 105 ? 3.737 -3.610 -5.606 1.00 87.06 105 SER A N 1
ATOM 834 C CA . SER A 1 105 ? 3.547 -4.015 -6.996 1.00 87.06 105 SER A CA 1
ATOM 835 C C . SER A 1 105 ? 4.885 -4.186 -7.708 1.00 87.06 105 SER A C 1
ATOM 837 O O . SER A 1 105 ? 5.711 -3.275 -7.807 1.00 87.06 105 SER A O 1
ATOM 839 N N . LYS A 1 106 ? 5.097 -5.365 -8.290 1.00 82.75 106 LYS A N 1
ATOM 840 C CA . LYS A 1 106 ? 6.306 -5.695 -9.049 1.00 82.75 106 LYS A CA 1
ATOM 841 C C . LYS A 1 106 ? 5.953 -6.068 -10.484 1.00 82.75 106 LYS A C 1
ATOM 843 O O . LYS A 1 106 ? 4.924 -6.675 -10.760 1.00 82.75 106 LYS A O 1
ATOM 848 N N . TYR A 1 107 ? 6.843 -5.695 -11.394 1.00 78.88 107 TYR A N 1
ATOM 849 C CA . TYR A 1 107 ? 6.851 -6.198 -12.760 1.00 78.88 107 TYR A CA 1
ATOM 850 C C . TYR A 1 107 ? 7.953 -7.253 -12.857 1.00 78.88 107 TYR A C 1
ATOM 852 O O . TYR A 1 107 ? 9.094 -6.965 -12.487 1.00 78.88 107 TYR A O 1
ATOM 860 N N . ALA A 1 108 ? 7.624 -8.455 -13.328 1.00 74.62 108 ALA A N 1
ATOM 861 C CA . ALA A 1 108 ? 8.580 -9.552 -13.457 1.00 74.62 108 ALA A CA 1
ATOM 862 C C . ALA A 1 108 ? 8.495 -10.184 -14.849 1.00 74.62 108 ALA A C 1
ATOM 864 O O . ALA A 1 108 ? 7.522 -10.848 -15.191 1.00 74.62 108 ALA A O 1
ATOM 865 N N . THR A 1 109 ? 9.546 -10.034 -15.656 1.00 65.62 109 THR A N 1
ATOM 866 C CA . THR A 1 109 ? 9.591 -10.607 -17.013 1.00 65.62 109 THR A CA 1
ATOM 867 C C . THR A 1 109 ? 9.592 -12.142 -17.002 1.00 65.62 109 THR A C 1
ATOM 869 O O . THR A 1 109 ? 9.085 -12.754 -17.936 1.00 65.62 109 THR A O 1
ATOM 872 N N . SER A 1 110 ? 10.142 -12.756 -15.949 1.00 58.00 110 SER A N 1
ATOM 873 C CA . SER A 1 110 ? 10.215 -14.211 -15.745 1.00 58.00 110 SER A CA 1
ATOM 874 C C . SER A 1 110 ? 9.068 -14.782 -14.901 1.00 58.00 110 SER A C 1
ATOM 876 O O . SER A 1 110 ? 9.023 -15.989 -14.695 1.00 58.00 110 SER A O 1
ATOM 878 N N . GLY A 1 111 ? 8.166 -13.941 -14.381 1.00 52.06 111 GLY A N 1
ATOM 879 C CA . GLY A 1 111 ? 7.116 -14.348 -13.437 1.00 52.06 111 GLY A CA 1
ATOM 880 C C . GLY A 1 111 ? 7.578 -14.513 -11.980 1.00 52.06 111 GLY A C 1
ATOM 881 O O . GLY A 1 111 ? 6.742 -14.526 -11.081 1.00 52.06 111 GLY A O 1
ATOM 882 N N . GLU A 1 112 ? 8.887 -14.558 -11.711 1.00 55.34 112 GLU A N 1
ATOM 883 C CA . GLU A 1 112 ? 9.433 -14.560 -10.349 1.00 55.34 112 GLU A CA 1
ATOM 884 C C . GLU A 1 112 ? 9.674 -13.126 -9.855 1.00 55.34 112 GLU A C 1
ATOM 886 O O . GLU A 1 112 ? 10.534 -12.411 -10.373 1.00 55.34 112 GLU A O 1
ATOM 891 N N . ALA A 1 113 ? 8.938 -12.694 -8.829 1.00 57.00 113 ALA A N 1
ATOM 892 C CA . ALA A 1 113 ? 9.187 -11.422 -8.155 1.00 57.00 113 ALA A CA 1
ATOM 893 C C . ALA A 1 113 ? 9.977 -11.640 -6.862 1.00 57.00 113 ALA A C 1
ATOM 895 O O . ALA A 1 113 ? 9.568 -12.409 -5.994 1.00 57.00 113 ALA A O 1
ATOM 896 N N . ARG A 1 114 ? 11.087 -10.913 -6.706 1.00 59.91 114 ARG A N 1
ATOM 897 C CA . ARG A 1 114 ? 11.851 -10.846 -5.454 1.00 59.91 114 ARG A CA 1
ATOM 898 C C . ARG A 1 114 ? 11.645 -9.485 -4.792 1.00 59.91 114 ARG A C 1
ATOM 900 O O . ARG A 1 114 ? 11.530 -8.465 -5.475 1.00 59.91 114 ARG A O 1
ATOM 907 N N . MET A 1 115 ? 11.577 -9.473 -3.462 1.00 64.25 115 MET A N 1
ATOM 908 C CA . MET A 1 115 ? 11.612 -8.226 -2.693 1.00 64.25 115 MET A CA 1
ATOM 909 C C . MET A 1 115 ? 13.022 -7.635 -2.734 1.00 64.25 115 MET A C 1
ATOM 911 O O . MET A 1 115 ? 14.002 -8.376 -2.803 1.00 64.25 115 MET A O 1
ATOM 915 N N . ALA A 1 116 ? 13.117 -6.306 -2.700 1.00 61.53 116 ALA A N 1
ATOM 916 C CA . ALA A 1 116 ? 14.407 -5.640 -2.597 1.00 61.53 116 ALA A CA 1
ATOM 917 C C . ALA A 1 116 ? 14.989 -5.834 -1.188 1.00 61.53 116 ALA A C 1
ATOM 919 O O . ALA A 1 116 ? 14.267 -5.722 -0.192 1.00 61.53 116 ALA A O 1
ATOM 920 N N . GLU A 1 117 ? 16.291 -6.099 -1.116 1.00 64.88 117 GLU A N 1
ATOM 921 C CA . GLU A 1 117 ? 17.047 -6.027 0.133 1.00 64.88 117 GLU A CA 1
ATOM 922 C C . GLU A 1 117 ? 17.337 -4.563 0.468 1.00 64.88 117 GLU A C 1
ATOM 924 O O . GLU A 1 117 ? 17.619 -3.741 -0.409 1.00 64.88 117 GLU A O 1
ATOM 929 N N . LEU A 1 118 ? 17.227 -4.226 1.747 1.00 61.06 118 LEU A N 1
ATOM 930 C CA . LEU A 1 118 ? 17.517 -2.902 2.270 1.00 61.06 118 LEU A CA 1
ATOM 931 C C . LEU A 1 118 ? 19.001 -2.817 2.628 1.00 61.06 118 LEU A C 1
ATOM 933 O O . LEU A 1 118 ? 19.609 -3.793 3.074 1.00 61.06 118 LEU A O 1
ATOM 937 N N . SER A 1 119 ? 19.577 -1.624 2.484 1.00 49.19 119 SER A N 1
ATOM 938 C CA . SER A 1 119 ? 20.928 -1.305 2.948 1.00 49.19 119 SER A CA 1
ATOM 939 C C . SER A 1 119 ? 20.980 -1.406 4.480 1.00 49.19 119 SER A C 1
ATOM 941 O O . SER A 1 119 ? 20.698 -0.433 5.173 1.00 49.19 119 SER A O 1
ATOM 943 N N . GLY A 1 120 ? 21.238 -2.605 5.001 1.00 50.53 120 GLY A N 1
ATOM 944 C CA . GLY A 1 120 ? 21.126 -2.929 6.428 1.00 50.53 120 GLY A CA 1
ATOM 945 C C . GLY A 1 120 ? 20.639 -4.351 6.729 1.00 50.53 120 GLY A C 1
ATOM 946 O O . GLY A 1 120 ? 20.580 -4.725 7.892 1.00 50.53 120 GLY A O 1
ATOM 947 N N . GLY A 1 121 ? 20.297 -5.152 5.711 1.00 54.22 121 GLY A N 1
ATOM 948 C CA . GLY A 1 121 ? 19.959 -6.575 5.872 1.00 54.22 121 GLY A CA 1
ATOM 949 C C . GLY A 1 121 ? 18.470 -6.878 6.082 1.00 54.22 121 GLY A C 1
ATOM 950 O O . GLY A 1 121 ? 18.084 -8.044 6.050 1.00 54.22 121 GLY A O 1
ATOM 951 N N . GLY A 1 122 ? 17.622 -5.854 6.234 1.00 60.66 122 GLY A N 1
ATOM 952 C CA . GLY A 1 122 ? 16.161 -5.997 6.198 1.00 60.66 122 GLY A CA 1
ATOM 953 C C . GLY A 1 122 ? 15.625 -6.196 4.775 1.00 60.66 122 GLY A C 1
ATOM 954 O O . GLY A 1 122 ? 16.312 -5.912 3.791 1.00 60.66 122 GLY A O 1
ATOM 955 N N . LYS A 1 123 ? 14.382 -6.657 4.640 1.00 78.81 123 LYS A N 1
ATOM 956 C CA . LYS A 1 123 ? 13.712 -6.850 3.344 1.00 78.81 123 LYS A CA 1
ATOM 957 C C . LYS A 1 123 ? 12.513 -5.924 3.223 1.00 78.81 123 LYS A C 1
ATOM 959 O O . LYS A 1 123 ? 11.738 -5.748 4.155 1.00 78.81 123 LYS A O 1
ATOM 964 N N . GLN A 1 124 ? 12.314 -5.359 2.036 1.00 78.00 124 GLN A N 1
ATOM 965 C CA . GLN A 1 124 ? 11.086 -4.623 1.743 1.00 78.00 124 GLN A CA 1
ATOM 966 C C . GLN A 1 124 ? 9.860 -5.498 2.068 1.00 78.00 124 GLN A C 1
ATOM 968 O O . GLN A 1 124 ? 9.845 -6.680 1.723 1.00 78.00 124 GLN A O 1
ATOM 973 N N . MET A 1 125 ? 8.844 -4.906 2.706 1.00 83.38 125 MET A N 1
ATOM 974 C CA . MET A 1 125 ? 7.643 -5.584 3.222 1.00 83.38 125 MET A CA 1
ATOM 975 C C . MET A 1 125 ? 7.864 -6.508 4.434 1.00 83.38 125 MET A C 1
ATOM 977 O O . MET A 1 125 ? 6.913 -7.172 4.850 1.00 83.38 125 MET A O 1
ATOM 981 N N . ASP A 1 126 ? 9.047 -6.546 5.054 1.00 84.75 126 ASP A N 1
ATOM 982 C CA . ASP A 1 126 ? 9.189 -7.145 6.387 1.00 84.75 126 ASP A CA 1
ATOM 983 C C . ASP A 1 126 ? 8.500 -6.292 7.474 1.00 84.75 126 ASP A C 1
ATOM 985 O O . ASP A 1 126 ? 7.931 -5.233 7.197 1.00 84.75 126 ASP A O 1
ATOM 989 N N . GLN A 1 127 ? 8.419 -6.823 8.698 1.00 86.38 127 GLN A N 1
ATOM 990 C CA . GLN A 1 127 ? 7.661 -6.181 9.778 1.00 86.38 127 GLN A CA 1
ATOM 991 C C . GLN A 1 127 ? 8.257 -4.824 10.142 1.00 86.38 127 GLN A C 1
ATOM 993 O O . GLN A 1 127 ? 7.532 -3.832 10.150 1.00 86.38 127 GLN A O 1
ATOM 998 N N . GLN A 1 128 ? 9.569 -4.775 10.374 1.00 87.88 128 GLN A N 1
ATOM 999 C CA . GLN A 1 128 ? 10.239 -3.541 10.764 1.00 87.88 128 GLN A CA 1
ATOM 1000 C C . GLN A 1 128 ? 10.111 -2.474 9.677 1.00 87.88 128 GLN A C 1
ATOM 1002 O O . GLN A 1 128 ? 9.762 -1.337 9.969 1.00 87.88 128 GLN A O 1
ATOM 1007 N N . TRP A 1 129 ? 10.287 -2.847 8.409 1.00 89.69 129 TRP A N 1
ATOM 1008 C CA . TRP A 1 129 ? 10.153 -1.918 7.298 1.00 89.69 129 TRP A CA 1
ATOM 1009 C C . TRP A 1 129 ? 8.747 -1.324 7.209 1.00 89.69 129 TRP A C 1
ATOM 1011 O O . TRP A 1 129 ? 8.612 -0.131 6.945 1.00 89.69 129 TRP A O 1
ATOM 1021 N N . VAL A 1 130 ? 7.697 -2.124 7.430 1.00 90.94 130 VAL A N 1
ATOM 1022 C CA . VAL A 1 130 ? 6.320 -1.610 7.452 1.00 90.94 130 VAL A CA 1
ATOM 1023 C C . VAL A 1 130 ? 6.120 -0.623 8.599 1.00 90.94 130 VAL A C 1
ATOM 1025 O O . VAL A 1 130 ? 5.591 0.460 8.351 1.00 90.94 130 VAL A O 1
ATOM 1028 N N . LEU A 1 131 ? 6.588 -0.951 9.805 1.00 93.06 131 LEU A N 1
ATOM 1029 C CA . LEU A 1 131 ? 6.501 -0.058 10.966 1.00 93.06 131 LEU A CA 1
ATOM 1030 C C . LEU A 1 131 ? 7.246 1.261 10.715 1.00 93.06 131 LEU A C 1
ATOM 1032 O O . LEU A 1 131 ? 6.675 2.334 10.896 1.00 93.06 131 LEU A O 1
ATOM 1036 N N . ASP A 1 132 ? 8.459 1.201 10.165 1.00 93.62 132 ASP A N 1
ATOM 1037 C CA . ASP A 1 132 ? 9.248 2.389 9.821 1.00 93.62 132 ASP A CA 1
ATOM 1038 C C . ASP A 1 132 ? 8.532 3.283 8.795 1.00 93.62 132 ASP A C 1
ATOM 1040 O O . ASP A 1 132 ? 8.662 4.510 8.813 1.00 93.62 132 ASP A O 1
ATOM 1044 N N . LYS A 1 133 ? 7.785 2.691 7.850 1.00 95.00 133 LYS A N 1
ATOM 1045 C CA . LYS A 1 133 ? 6.994 3.466 6.883 1.00 95.00 133 LYS A CA 1
ATOM 1046 C C . LYS A 1 133 ? 5.749 4.072 7.509 1.00 95.00 133 LYS A C 1
ATOM 1048 O O . LYS A 1 133 ? 5.452 5.217 7.179 1.00 95.00 133 LYS A O 1
ATOM 1053 N N . ILE A 1 134 ? 5.064 3.362 8.400 1.00 96.06 134 ILE A N 1
ATOM 1054 C CA . ILE A 1 134 ? 3.915 3.895 9.142 1.00 96.06 134 ILE A CA 1
ATOM 1055 C C . ILE A 1 134 ? 4.344 5.097 9.995 1.00 96.06 134 ILE A C 1
ATOM 1057 O O . ILE A 1 134 ? 3.723 6.158 9.912 1.00 96.06 134 ILE A O 1
ATOM 1061 N N . ASP A 1 135 ? 5.451 4.980 10.727 1.00 96.25 135 ASP A N 1
ATOM 1062 C CA . ASP A 1 135 ? 6.040 6.081 11.497 1.00 96.25 135 ASP A CA 1
ATOM 1063 C C . ASP A 1 135 ? 6.438 7.261 10.587 1.00 96.25 135 ASP A C 1
ATOM 1065 O O . ASP A 1 135 ? 6.091 8.417 10.848 1.00 96.25 135 ASP A O 1
ATOM 1069 N N . ALA A 1 136 ? 7.080 6.984 9.446 1.00 95.69 136 ALA A N 1
ATOM 1070 C CA . ALA A 1 136 ? 7.421 8.026 8.483 1.00 95.69 136 ALA A CA 1
ATOM 1071 C C . ALA A 1 136 ? 6.181 8.754 7.935 1.00 95.69 136 ALA A C 1
ATOM 1073 O O . ALA A 1 136 ? 6.219 9.975 7.800 1.00 95.69 136 ALA A O 1
ATOM 1074 N N . MET A 1 137 ? 5.079 8.048 7.648 1.00 96.31 137 MET A N 1
ATOM 1075 C CA . MET A 1 137 ? 3.825 8.658 7.175 1.00 96.31 137 MET A CA 1
ATOM 1076 C C . MET A 1 137 ? 3.271 9.687 8.171 1.00 96.31 137 MET A C 1
ATOM 1078 O O . MET A 1 137 ? 2.758 10.723 7.749 1.00 96.31 137 MET A O 1
ATOM 1082 N N . GLN A 1 138 ? 3.427 9.447 9.475 1.00 95.50 138 GLN A N 1
ATOM 1083 C CA . GLN A 1 138 ? 2.960 10.346 10.538 1.00 95.50 138 GLN A CA 1
ATOM 1084 C C . GLN A 1 138 ? 3.817 11.617 10.678 1.00 95.50 138 GLN A C 1
ATOM 1086 O O . GLN A 1 138 ? 3.330 12.655 11.132 1.00 95.50 138 GLN A O 1
ATOM 1091 N N . LYS A 1 139 ? 5.083 11.566 10.249 1.00 94.62 139 LYS A N 1
ATOM 1092 C CA . LYS A 1 139 ? 6.040 12.683 10.346 1.00 94.62 139 LYS A CA 1
ATOM 1093 C C . LYS A 1 139 ? 5.970 13.661 9.173 1.00 94.62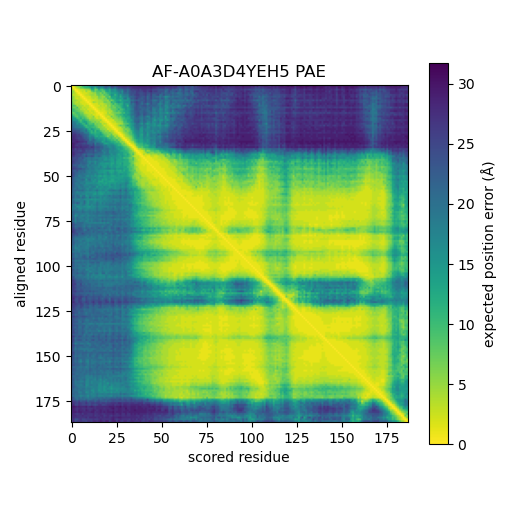 139 LYS A C 1
ATOM 1095 O O . LYS A 1 139 ? 6.469 14.779 9.279 1.00 94.62 139 LYS A O 1
ATOM 1100 N N . ILE A 1 140 ? 5.368 13.264 8.053 1.00 92.44 140 ILE A N 1
ATOM 1101 C CA . ILE A 1 140 ? 5.243 14.122 6.869 1.00 92.44 140 ILE A CA 1
ATOM 1102 C C . ILE A 1 140 ? 4.132 15.130 7.063 1.00 92.44 140 ILE A C 1
ATOM 1104 O O . ILE A 1 140 ? 3.042 14.757 7.476 1.00 92.44 140 ILE A O 1
ATOM 1108 N N . ASP A 1 141 ? 4.364 16.383 6.671 1.00 93.69 141 ASP A N 1
ATOM 1109 C CA . ASP A 1 141 ? 3.343 17.427 6.698 1.00 93.69 141 ASP A CA 1
ATOM 1110 C C . ASP A 1 141 ? 2.314 17.294 5.559 1.00 93.69 141 ASP A C 1
ATOM 1112 O O . ASP A 1 141 ? 2.225 18.098 4.637 1.00 93.69 141 ASP A O 1
ATOM 1116 N N . ASN A 1 142 ? 1.557 16.199 5.599 1.00 94.50 142 ASN A N 1
ATOM 1117 C CA . ASN A 1 142 ? 0.439 15.905 4.716 1.00 94.50 142 ASN A CA 1
ATOM 1118 C C . ASN A 1 142 ? -0.687 15.279 5.562 1.00 94.50 142 ASN A C 1
ATOM 1120 O O . ASN A 1 142 ? -0.516 14.162 6.057 1.00 94.50 142 ASN A O 1
ATOM 1124 N N . PRO A 1 143 ? -1.841 15.955 5.726 1.00 95.88 143 PRO A N 1
ATOM 1125 C CA . PRO A 1 143 ? -2.930 15.465 6.571 1.00 95.88 143 PRO A CA 1
ATOM 1126 C C . PRO A 1 143 ? -3.456 14.074 6.192 1.00 95.88 143 PRO A C 1
ATOM 1128 O O . PRO A 1 143 ? -3.781 13.286 7.078 1.00 95.88 143 PRO A O 1
ATOM 1131 N N . ALA A 1 144 ? -3.509 13.747 4.897 1.00 95.38 144 ALA A N 1
ATOM 1132 C CA . ALA A 1 144 ? -3.989 12.449 4.428 1.00 95.38 144 ALA A CA 1
ATOM 1133 C C . ALA A 1 144 ? -3.003 11.321 4.766 1.00 95.38 144 ALA A C 1
ATOM 1135 O O . ALA A 1 144 ? -3.425 10.271 5.249 1.00 95.38 144 ALA A O 1
ATOM 1136 N N . LEU A 1 145 ? -1.695 11.555 4.585 1.00 95.44 145 LEU A N 1
ATOM 1137 C CA . LEU A 1 145 ? -0.656 10.602 4.996 1.00 95.44 145 LEU A CA 1
ATOM 1138 C C . LEU A 1 145 ? -0.632 10.411 6.513 1.00 95.44 145 LEU A C 1
ATOM 1140 O O . LEU A 1 145 ? -0.558 9.272 6.965 1.00 95.44 145 LEU A O 1
ATOM 1144 N N . LYS A 1 146 ? -0.748 11.493 7.297 1.00 97.00 146 LYS A N 1
ATOM 1145 C CA . LYS A 1 146 ? -0.804 11.408 8.767 1.00 97.00 146 LYS A CA 1
ATOM 1146 C C . LYS A 1 146 ? -1.997 10.575 9.231 1.00 97.00 146 LYS A C 1
ATOM 1148 O O . LYS A 1 146 ? -1.834 9.691 10.067 1.00 97.00 146 LYS A O 1
ATOM 1153 N N . ALA A 1 147 ? -3.181 10.823 8.667 1.00 96.38 147 ALA A N 1
ATOM 1154 C CA . ALA A 1 147 ? -4.390 10.072 8.996 1.00 96.38 147 ALA A CA 1
ATOM 1155 C C . ALA A 1 147 ? -4.270 8.588 8.616 1.00 96.38 147 ALA A C 1
ATOM 1157 O O . ALA A 1 147 ? -4.635 7.723 9.408 1.00 96.38 147 ALA A O 1
ATOM 1158 N N . ALA A 1 148 ? -3.716 8.288 7.436 1.00 97.19 148 ALA A N 1
ATOM 1159 C CA . ALA A 1 148 ? -3.458 6.915 7.017 1.00 97.19 148 ALA A CA 1
ATOM 1160 C C . ALA A 1 148 ? -2.429 6.226 7.928 1.00 97.19 148 ALA A C 1
ATOM 1162 O O . ALA A 1 148 ? -2.664 5.104 8.359 1.00 97.19 148 ALA A O 1
ATOM 1163 N N . GLY A 1 149 ? -1.331 6.906 8.273 1.00 97.06 149 GLY A N 1
ATOM 1164 C CA . GLY A 1 149 ? -0.310 6.393 9.187 1.00 97.06 149 GLY A CA 1
ATOM 1165 C C . GLY A 1 149 ? -0.891 6.075 10.562 1.00 97.06 149 GLY A C 1
ATOM 1166 O O . GLY A 1 149 ? -0.724 4.964 11.050 1.00 97.06 149 GLY A O 1
ATOM 1167 N N . LYS A 1 150 ? -1.670 6.998 11.137 1.00 97.38 150 LYS A N 1
ATOM 1168 C CA . LYS A 1 150 ? -2.353 6.770 12.415 1.00 97.38 150 LYS A CA 1
ATOM 1169 C C . LYS A 1 150 ? -3.328 5.591 12.361 1.00 97.38 150 LYS A C 1
ATOM 1171 O O . LYS A 1 150 ? -3.339 4.772 13.271 1.00 97.38 150 LYS A O 1
ATOM 1176 N N . LEU A 1 151 ? -4.123 5.477 11.295 1.00 97.44 151 LEU A N 1
ATOM 1177 C CA . LEU A 1 151 ? -5.040 4.348 11.134 1.00 97.44 151 LEU A CA 1
ATOM 1178 C C . LEU A 1 151 ? -4.292 3.011 11.112 1.00 97.44 151 LEU A C 1
ATOM 1180 O O . LEU A 1 151 ? -4.777 2.042 11.689 1.00 97.44 151 LEU A O 1
ATOM 1184 N N . LEU A 1 152 ? -3.137 2.951 10.446 1.00 96.94 152 LEU A N 1
ATOM 1185 C CA . LEU A 1 152 ? -2.318 1.742 10.384 1.00 96.94 152 LEU A CA 1
ATOM 1186 C C . LEU A 1 152 ? -1.717 1.396 11.751 1.00 96.94 152 LEU A C 1
ATOM 1188 O O . LEU A 1 152 ? -1.796 0.241 12.158 1.00 96.94 152 LEU A O 1
ATOM 1192 N N . GLU A 1 153 ? -1.177 2.389 12.460 1.00 96.75 153 GLU A N 1
ATOM 1193 C CA . GLU A 1 153 ? -0.635 2.241 13.819 1.00 96.75 153 GLU A CA 1
ATOM 1194 C C . GLU A 1 153 ? -1.692 1.702 14.797 1.00 96.75 153 GLU A C 1
ATOM 1196 O O . GLU A 1 153 ? -1.451 0.746 15.527 1.00 96.75 153 GLU A O 1
ATOM 1201 N N . ASP A 1 154 ? -2.907 2.256 14.758 1.00 96.38 154 ASP A N 1
ATOM 1202 C CA . ASP A 1 154 ? -3.993 1.859 15.660 1.00 96.38 154 ASP A CA 1
ATOM 1203 C C . ASP A 1 154 ? -4.551 0.451 15.336 1.00 96.38 154 ASP A C 1
ATOM 1205 O O . ASP A 1 154 ? -5.309 -0.109 16.127 1.00 96.38 154 ASP A O 1
ATOM 1209 N N . ASN A 1 155 ? -4.223 -0.123 14.168 1.00 95.75 155 ASN A N 1
ATOM 1210 C CA . ASN A 1 155 ? -4.829 -1.356 13.642 1.00 95.75 155 ASN A CA 1
ATOM 1211 C C . ASN A 1 155 ? -3.798 -2.351 13.088 1.00 95.75 155 ASN A C 1
ATOM 1213 O O . ASN A 1 155 ? -4.089 -3.085 12.139 1.00 95.75 155 ASN A O 1
ATOM 1217 N N . LEU A 1 156 ? -2.595 -2.395 13.668 1.00 93.00 156 LEU A N 1
ATOM 1218 C CA . LEU A 1 156 ? -1.493 -3.250 13.211 1.00 93.00 156 LEU A CA 1
ATOM 1219 C C . LEU A 1 156 ? -1.906 -4.724 13.028 1.00 93.00 156 LEU A C 1
ATOM 1221 O O . LEU A 1 156 ? -1.526 -5.353 12.037 1.00 93.00 156 LEU A O 1
ATOM 1225 N N . SER A 1 157 ? -2.742 -5.267 13.918 1.00 90.94 157 SER A N 1
ATOM 1226 C CA . SER A 1 157 ? -3.217 -6.657 13.834 1.00 90.94 157 SER A CA 1
ATOM 1227 C C . SER A 1 157 ? -4.052 -6.950 12.578 1.00 90.94 157 SER A C 1
ATOM 1229 O O . SER A 1 157 ? -4.018 -8.059 12.049 1.00 90.94 157 SER A O 1
ATOM 1231 N N . LEU A 1 158 ? -4.735 -5.947 12.024 1.00 91.50 158 LEU A N 1
ATOM 1232 C CA . LEU A 1 158 ? -5.539 -6.091 10.808 1.00 91.50 158 LEU A CA 1
ATOM 1233 C C . LEU A 1 158 ? -4.702 -6.033 9.522 1.00 91.50 158 LEU A C 1
ATOM 1235 O O . LEU A 1 158 ? -5.243 -6.228 8.431 1.00 91.50 158 LEU A O 1
ATOM 1239 N N . ILE A 1 159 ? -3.401 -5.736 9.616 1.00 92.81 159 ILE A N 1
ATOM 1240 C CA . ILE A 1 159 ? -2.543 -5.520 8.452 1.00 92.81 159 ILE A CA 1
ATOM 1241 C C . ILE A 1 159 ? -2.060 -6.845 7.870 1.00 92.81 159 ILE A C 1
ATOM 1243 O O . ILE A 1 159 ? -1.236 -7.567 8.434 1.00 92.81 159 ILE A O 1
ATOM 1247 N N . ARG A 1 160 ? -2.471 -7.096 6.629 1.00 91.12 160 ARG A N 1
ATOM 1248 C CA . ARG A 1 160 ? -1.915 -8.131 5.763 1.00 91.12 160 ARG A CA 1
ATOM 1249 C C . ARG A 1 160 ? -1.038 -7.509 4.691 1.00 91.12 160 ARG A C 1
ATOM 1251 O O . ARG A 1 160 ? -1.321 -6.453 4.135 1.00 91.12 160 ARG A O 1
ATOM 1258 N N . ARG A 1 161 ? 0.029 -8.219 4.346 1.00 88.69 161 ARG A N 1
ATOM 1259 C CA . ARG A 1 161 ? 0.991 -7.799 3.323 1.00 88.69 161 ARG A CA 1
ATOM 1260 C C . ARG A 1 161 ? 0.845 -8.675 2.090 1.00 88.69 161 ARG A C 1
ATOM 1262 O O . ARG A 1 161 ? 0.721 -9.902 2.198 1.00 88.69 161 ARG A O 1
ATOM 1269 N N . ARG A 1 162 ? 0.799 -8.054 0.914 1.00 86.50 162 ARG A N 1
ATOM 1270 C CA . ARG A 1 162 ? 0.624 -8.744 -0.369 1.00 86.50 162 ARG A CA 1
ATOM 1271 C C . ARG A 1 162 ? 1.544 -8.165 -1.424 1.00 86.50 162 ARG A C 1
ATOM 1273 O O . ARG A 1 162 ? 1.829 -6.971 -1.427 1.00 86.50 162 ARG A O 1
ATOM 1280 N N . VAL A 1 163 ? 1.970 -9.030 -2.337 1.00 86.00 163 VAL A N 1
ATOM 1281 C CA . VAL A 1 163 ? 2.724 -8.620 -3.516 1.00 86.00 163 VAL A CA 1
ATOM 1282 C C . VAL A 1 163 ? 1.890 -8.935 -4.743 1.00 86.00 163 VAL A C 1
ATOM 1284 O O . VAL A 1 163 ? 1.468 -10.073 -4.945 1.00 86.00 163 VAL A O 1
ATOM 1287 N N . ASN A 1 164 ? 1.647 -7.899 -5.532 1.00 86.44 164 ASN A N 1
ATOM 1288 C CA . ASN A 1 164 ? 0.989 -7.975 -6.825 1.00 86.44 164 ASN A CA 1
ATOM 1289 C C . ASN A 1 164 ? 2.080 -8.047 -7.896 1.00 86.44 164 ASN A C 1
ATOM 1291 O O . ASN A 1 164 ? 2.897 -7.130 -8.011 1.00 86.44 164 ASN A O 1
ATOM 1295 N N . VAL A 1 165 ? 2.120 -9.140 -8.650 1.00 84.19 165 VAL A N 1
ATOM 1296 C CA . VAL A 1 165 ? 3.112 -9.359 -9.703 1.00 84.19 165 VAL A CA 1
ATOM 1297 C C . VAL A 1 165 ? 2.406 -9.366 -11.042 1.00 84.19 165 VAL A C 1
ATOM 1299 O O . VAL A 1 165 ? 1.501 -10.164 -11.266 1.00 84.19 165 VAL A O 1
ATOM 1302 N N . ILE A 1 166 ? 2.848 -8.492 -11.941 1.00 81.25 166 ILE A N 1
ATOM 1303 C CA . ILE A 1 166 ? 2.434 -8.527 -13.341 1.00 81.25 166 ILE A CA 1
ATOM 1304 C C . ILE A 1 166 ? 3.591 -9.021 -14.211 1.00 81.25 166 ILE A C 1
ATOM 1306 O O . ILE A 1 166 ? 4.729 -8.555 -14.078 1.00 81.25 166 ILE A O 1
ATOM 1310 N N . ASP A 1 167 ? 3.303 -9.985 -15.082 1.00 78.44 167 ASP A N 1
ATOM 1311 C CA . ASP A 1 167 ? 4.273 -10.494 -16.049 1.00 78.44 167 ASP A CA 1
ATOM 1312 C C . ASP A 1 167 ? 4.245 -9.710 -17.375 1.00 78.44 167 ASP A C 1
ATOM 1314 O O . ASP A 1 167 ? 3.399 -8.844 -17.615 1.00 78.44 167 ASP A O 1
ATOM 1318 N N . ALA A 1 168 ? 5.176 -10.027 -18.276 1.00 74.81 168 ALA A N 1
ATOM 1319 C CA . ALA A 1 168 ? 5.259 -9.388 -19.592 1.00 74.81 168 ALA A CA 1
ATOM 1320 C C . ALA A 1 168 ? 4.060 -9.678 -20.520 1.00 74.81 168 ALA A C 1
ATOM 1322 O O . ALA A 1 168 ? 3.940 -9.045 -21.569 1.00 74.81 168 ALA A O 1
ATOM 1323 N N . LYS A 1 169 ? 3.203 -10.646 -20.171 1.00 72.19 169 LYS A N 1
ATOM 1324 C CA . LYS A 1 169 ? 1.959 -10.983 -20.877 1.00 72.19 169 LYS A CA 1
ATOM 1325 C C . LYS A 1 169 ? 0.741 -10.303 -20.239 1.00 72.19 169 LYS A C 1
ATOM 1327 O O . LYS A 1 169 ? -0.362 -10.430 -20.761 1.00 72.19 169 LYS A O 1
ATOM 1332 N N . GLY A 1 170 ? 0.932 -9.565 -19.144 1.00 71.25 170 GLY A N 1
ATOM 1333 C CA . GLY A 1 170 ? -0.137 -8.910 -18.398 1.00 71.25 170 GLY A CA 1
ATOM 1334 C C . GLY A 1 170 ? -0.878 -9.838 -17.436 1.00 71.25 170 GLY A C 1
ATOM 1335 O O . GLY A 1 170 ? -1.916 -9.443 -16.903 1.00 71.25 170 GLY A O 1
ATOM 1336 N N . HIS A 1 171 ? -0.380 -11.054 -17.190 1.00 75.81 171 HIS A N 1
ATOM 1337 C CA . HIS A 1 171 ? -0.954 -11.913 -16.163 1.00 75.81 171 HIS A CA 1
ATOM 1338 C C . HIS A 1 171 ? -0.642 -11.343 -14.787 1.00 75.81 171 HIS A C 1
ATOM 1340 O O . HIS A 1 171 ? 0.503 -11.001 -14.494 1.00 75.81 171 HIS A O 1
ATOM 1346 N N . ASN A 1 172 ? -1.674 -11.264 -13.951 1.00 80.19 172 ASN A N 1
ATOM 1347 C CA . ASN A 1 172 ? -1.554 -10.814 -12.577 1.00 80.19 172 ASN A CA 1
ATOM 1348 C C . ASN A 1 172 ? -1.574 -12.012 -11.620 1.00 80.19 172 ASN A C 1
ATOM 1350 O O . ASN A 1 172 ? -2.530 -12.791 -11.633 1.00 80.19 172 ASN A O 1
ATOM 1354 N N . SER A 1 173 ? -0.562 -12.123 -10.764 1.00 81.00 173 SER A N 1
ATOM 1355 C CA . SER A 1 173 ? -0.517 -13.066 -9.652 1.00 81.00 173 SER A CA 1
ATOM 1356 C C . SER A 1 173 ? -0.367 -12.342 -8.312 1.00 81.00 173 SER A C 1
ATOM 1358 O O . SER A 1 173 ? 0.355 -11.355 -8.164 1.00 81.00 173 SER A O 1
ATOM 1360 N N . TRP A 1 174 ? -1.080 -12.855 -7.310 1.00 79.06 174 TRP A N 1
ATOM 1361 C CA . TRP A 1 174 ? -1.068 -12.332 -5.948 1.00 79.06 174 TRP A CA 1
ATOM 1362 C C . TRP A 1 174 ? -0.370 -13.329 -5.046 1.00 79.06 174 TRP A C 1
ATOM 1364 O O . TRP A 1 174 ? -0.973 -14.294 -4.575 1.00 79.06 174 TRP A O 1
ATOM 1374 N N . THR A 1 175 ? 0.909 -13.092 -4.798 1.00 68.62 175 THR A N 1
ATOM 1375 C CA . THR A 1 175 ? 1.677 -13.934 -3.891 1.00 68.62 175 THR A CA 1
ATOM 1376 C C . THR A 1 175 ? 1.375 -13.485 -2.464 1.00 68.62 175 THR A C 1
ATOM 1378 O O . THR A 1 175 ? 1.518 -12.304 -2.113 1.00 68.62 175 THR A O 1
ATOM 1381 N N . LYS A 1 176 ? 0.946 -14.423 -1.609 1.00 53.47 176 LYS A N 1
ATOM 1382 C CA . LYS A 1 176 ? 1.171 -14.249 -0.172 1.00 53.47 176 LYS A CA 1
ATOM 1383 C C . LYS A 1 176 ? 2.681 -14.198 -0.041 1.00 53.47 176 LYS A C 1
ATOM 1385 O O . LYS A 1 176 ? 3.337 -15.158 -0.422 1.00 53.47 176 LYS A O 1
ATOM 1390 N N . VAL A 1 177 ? 3.238 -13.078 0.404 1.00 51.09 177 VAL A N 1
ATOM 1391 C CA . VAL A 1 177 ? 4.639 -13.115 0.812 1.00 51.09 177 VAL A CA 1
ATOM 1392 C C . VAL A 1 177 ? 4.682 -14.173 1.908 1.00 51.09 177 VAL A C 1
ATOM 1394 O O . VAL A 1 177 ? 4.012 -13.985 2.926 1.00 51.09 177 VAL A O 1
ATOM 1397 N N . ASP A 1 178 ? 5.360 -15.298 1.655 1.00 38.09 178 ASP A N 1
ATOM 1398 C CA . ASP A 1 178 ? 5.706 -16.291 2.674 1.00 38.09 178 ASP A CA 1
ATOM 1399 C C . ASP A 1 178 ? 6.715 -15.620 3.602 1.00 38.09 178 ASP A C 1
ATOM 1401 O O . ASP A 1 178 ? 7.928 -15.806 3.546 1.00 38.09 178 ASP A O 1
ATOM 1405 N N . LEU A 1 179 ? 6.183 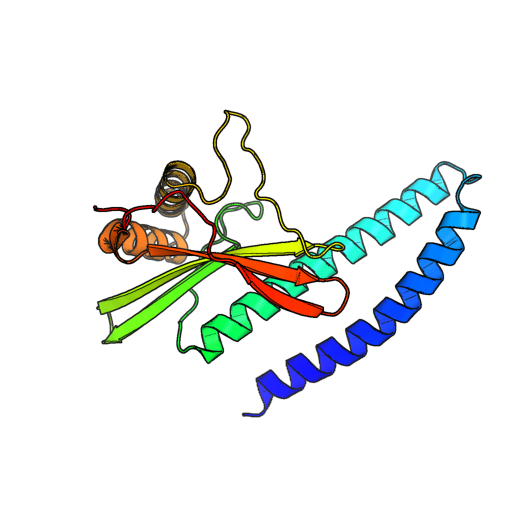-14.708 4.403 1.00 38.88 179 LEU A N 1
ATOM 1406 C CA . LEU A 1 179 ? 6.813 -14.246 5.610 1.00 38.88 179 LEU A CA 1
ATOM 1407 C C . LEU A 1 179 ? 6.572 -15.378 6.605 1.00 38.88 179 LEU A C 1
ATOM 1409 O O . LEU A 1 179 ? 5.413 -15.784 6.741 1.00 38.88 179 LEU A O 1
ATOM 1413 N N . PRO A 1 180 ? 7.629 -15.926 7.228 1.00 31.30 180 PRO A N 1
ATOM 1414 C CA . PRO A 1 180 ? 7.529 -17.082 8.115 1.00 31.30 180 PRO A CA 1
ATOM 1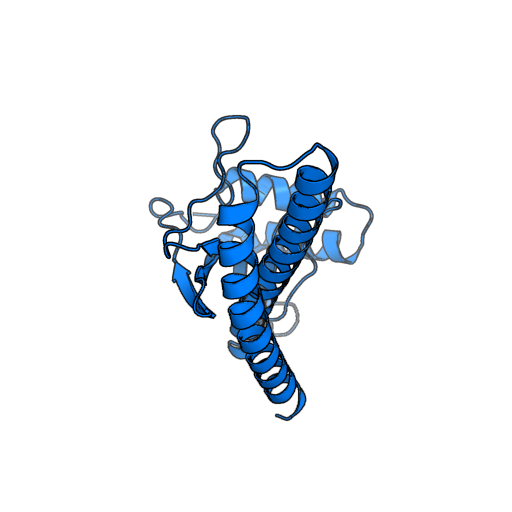415 C C . PRO A 1 180 ? 6.449 -16.795 9.142 1.00 31.30 180 PRO A C 1
ATOM 1417 O O . PRO A 1 180 ? 6.687 -15.920 9.962 1.00 31.30 180 PRO A O 1
ATOM 1420 N N . HIS A 1 181 ? 5.271 -17.429 8.986 1.00 36.56 181 HIS A N 1
ATOM 1421 C CA . HIS A 1 181 ? 4.041 -17.156 9.743 1.00 36.56 181 HIS A CA 1
ATOM 1422 C C . HIS A 1 181 ? 4.094 -15.775 10.371 1.00 36.56 181 HIS A C 1
ATOM 1424 O O . HIS A 1 181 ? 4.272 -15.690 11.577 1.00 36.56 181 HIS A O 1
ATOM 1430 N N . ALA A 1 182 ? 4.116 -14.712 9.552 1.00 40.00 182 ALA A N 1
ATOM 1431 C CA . ALA A 1 182 ? 4.132 -13.384 10.133 1.00 40.00 182 ALA A CA 1
ATOM 1432 C C . ALA A 1 182 ? 2.885 -13.329 11.010 1.00 40.00 182 ALA A C 1
ATOM 1434 O O . ALA A 1 182 ? 1.786 -13.375 10.435 1.00 40.00 182 ALA A O 1
ATOM 1435 N N . PRO A 1 183 ? 3.044 -13.289 12.343 1.00 45.06 183 PRO A N 1
ATOM 1436 C CA . PRO A 1 183 ? 1.909 -13.118 13.209 1.00 45.06 183 PRO A CA 1
ATOM 1437 C C . PRO A 1 183 ? 1.221 -11.841 12.728 1.00 45.06 183 PRO A C 1
ATOM 1439 O O . PRO A 1 183 ? 1.847 -10.971 12.088 1.00 45.06 183 PRO A O 1
ATOM 1442 N N . GLN A 1 184 ? -0.079 -11.715 12.965 1.00 52.50 184 GLN A N 1
ATOM 1443 C CA . GLN A 1 184 ? -0.668 -10.378 12.884 1.00 52.50 184 GLN A CA 1
ATOM 1444 C C . GLN A 1 184 ? 0.258 -9.430 13.662 1.00 52.50 184 GLN A C 1
ATOM 1446 O O . GLN A 1 184 ? 0.841 -9.853 14.651 1.00 52.50 184 GLN A O 1
ATOM 1451 N N . LEU A 1 185 ? 0.486 -8.187 13.225 1.00 50.72 185 LEU A N 1
ATOM 1452 C CA . LEU A 1 185 ? 1.548 -7.346 13.821 1.00 50.72 185 LEU A CA 1
ATOM 1453 C C . LEU A 1 185 ? 1.350 -7.046 15.337 1.00 50.72 185 LEU A C 1
ATOM 1455 O O . LEU A 1 185 ? 2.149 -6.308 15.905 1.00 50.72 185 LEU A O 1
ATOM 1459 N N . GLY A 1 186 ? 0.313 -7.606 15.976 1.00 43.47 186 GLY A N 1
ATOM 1460 C CA . GLY A 1 186 ? 0.069 -7.626 17.421 1.00 43.47 186 GLY A CA 1
ATOM 1461 C C . GLY A 1 186 ? -0.206 -9.020 18.020 1.00 43.47 186 GLY A C 1
ATOM 1462 O O . GLY A 1 186 ? -0.888 -9.091 19.039 1.00 43.47 186 GLY A O 1
ATOM 1463 N N . GLU A 1 187 ? 0.260 -10.099 17.388 1.00 38.66 187 GLU A N 1
ATOM 1464 C CA . GLU A 1 187 ? 0.425 -11.431 18.004 1.00 38.66 187 GLU A CA 1
ATOM 1465 C C . GLU A 1 187 ? 1.839 -11.601 18.581 1.00 38.66 187 GLU A C 1
ATOM 1467 O O . GLU A 1 187 ? 2.807 -11.111 17.949 1.00 38.66 187 GLU A O 1
#

Sequence (187 aa):
RSKTFNTIKNLHHCLEDLNCDRKRVLGRIEVCTNTTQDGRAEALKHYKKQKKFYDAQKEAVGEATMLRAGYVKLESKLPGNKGFDGVYVKWEKPGVPADIIIVESKYATSGEARMAELSGGGKQMDQQWVLDKIDAMQKIDNPALKAAGKLLEDNLSLIRRRVNVIDAKGHNSWTKVDLPHAPQLGE

Solvent-accessible surface area (backbone atoms only — not comparable to full-atom values): 10559 Å² total; per-residue (Å²): 133,66,68,69,55,52,53,53,53,53,52,50,55,52,48,53,56,48,53,54,46,46,55,56,47,54,65,43,52,77,64,46,84,79,54,55,78,64,53,55,54,52,52,50,53,53,50,53,53,52,50,54,50,52,60,51,50,30,44,52,57,44,50,55,52,43,48,73,74,61,31,45,78,50,60,39,67,39,86,90,84,35,70,41,79,35,33,34,40,28,62,76,47,94,94,40,77,69,37,33,40,41,35,43,56,38,76,16,84,83,66,68,80,77,73,55,74,42,100,84,79,49,42,61,84,36,71,67,54,47,52,55,39,36,56,49,29,52,71,45,101,39,74,59,31,25,53,39,18,49,54,46,68,80,38,37,53,44,50,42,67,38,36,35,35,27,30,81,84,68,52,77,47,76,45,70,64,86,50,84,80,65,56,38,73,72,106

pLDDT: mean 73.44, std 21.06, range [31.3, 97.56]

Secondary structure (DSSP, 8-state):
--HHHHHHHHHHHHHHHHHHHHHHHHHHHTTGGG--HHHHHHHHHHHHHHHHHHHHHHHHHHHHHHHHTT-EEEP-EETTTEE-SEEEEEEEETTEEEEEEEEEEEEETTS---PPBPTTS-BTTSHHHHHHHHHHHHHSS-HHHHHHHHHHHTTGGGEEEEEEEEETT--EEEEE---TT---TT-

Mean predicted aligned error: 12.23 Å

Foldseek 3Di:
DPPVVVVVVVVVVVLVVVVVVVVVVVVVVVVCVPDDPVSVVVNVVVVVVVVVVLLVLQLVVVVVVLVVVQWDWADFADPPRDGFSTKTFHAPDVPHTPAIEGEDTEEDQPQDDDFDADPPGDTPPDLVNNLVSLVVLCVDPDPRSVVVSVVCVVPQLRYAYWYWYQYSVRDTDIDRPPPPPPHRSVD

Radius of gyration: 19.21 Å; Cα contacts (8 Å, |Δi|>4): 226; chains: 1; bounding box: 48×35×52 Å

Nearest PDB structures (foldseek):
  3p1z-assembly2_G  TM=4.796E-01  e=1.431E-01  Aeropyrum pernix
  3iey-assembly1_B  TM=3.823E-01  e=1.182E-01  Nanoarchaeum equitans